Protein AF-A0A976CDC0-F1 (afdb_monomer)

pLDDT: mean 70.59, std 19.78, range [27.62, 94.25]

Sequence (228 aa):
MNAQTANLSTDDGISIRRKVENVLEKYKEGLKLLGEPSKTSRTWIEQDIDDMISNLFINRNTKVFNDLSRVRNADNEYLNVGDYLSNISIWYRDGLDINYGWNIKNPCELRDSEGTFFKVKVEIQKTIKGTYTIDNGMNINQDSLDIYVRVPILQINPKLVLGEAKIIEITKHTNAECKEVALKAEFKLSNFEEEILRKRAENFVRDYAITLDFVGNERINERYNVLD

Mean predicted aligned error: 13.84 Å

Nearest PDB structures (foldseek):
  6baq-assembly6_F  TM=3.629E-01  e=1.499E-02  Mus musculus
  6baq-assembly2_B  TM=3.811E-01  e=2.481E-02  Mus musculus
  5i7l-assembly3_A  TM=4.072E-01  e=6.800E-02  Homo sapiens
  6baq-assembly7_G  TM=3.505E-01  e=1.259E-01  Mus musculus
  6baq-assembly5_E  TM=4.266E-01  e=1.864E-01  Mus musculus

Structure (mmCIF, N/CA/C/O backbone):
data_AF-A0A976CDC0-F1
#
_entry.id   AF-A0A976CDC0-F1
#
loop_
_atom_site.group_PDB
_atom_site.id
_atom_site.type_symbol
_atom_site.label_atom_id
_atom_site.label_alt_id
_atom_site.label_comp_id
_atom_site.label_asym_id
_atom_site.label_entity_id
_atom_site.label_seq_id
_atom_site.pdbx_PDB_ins_code
_atom_site.Cartn_x
_atom_site.Cartn_y
_atom_site.Cartn_z
_atom_site.occupancy
_atom_site.B_iso_or_equiv
_atom_site.auth_seq_id
_atom_site.auth_comp_id
_atom_site.auth_asym_id
_atom_site.auth_atom_id
_atom_site.pdbx_PDB_model_num
ATOM 1 N N . MET A 1 1 ? -26.027 5.845 12.311 1.00 29.53 1 MET A N 1
ATOM 2 C CA . MET A 1 1 ? -24.898 5.745 13.281 1.00 29.53 1 MET A CA 1
ATOM 3 C C . MET A 1 1 ? -23.794 6.772 13.009 1.00 29.53 1 MET A C 1
ATOM 5 O O . MET A 1 1 ? -23.001 6.602 12.091 1.00 29.53 1 MET A O 1
ATOM 9 N N . ASN A 1 2 ? -23.730 7.825 13.827 1.00 29.06 2 ASN A N 1
ATOM 10 C CA . ASN A 1 2 ? -22.658 8.826 13.800 1.00 29.06 2 ASN A CA 1
ATOM 11 C C . ASN A 1 2 ? -21.317 8.173 14.167 1.00 29.06 2 ASN A C 1
ATOM 13 O O . ASN A 1 2 ? -21.263 7.403 15.130 1.00 29.06 2 ASN A O 1
ATOM 17 N N . ALA A 1 3 ? -20.242 8.498 13.442 1.00 35.81 3 ALA A N 1
ATOM 18 C CA . ALA A 1 3 ? -18.885 8.167 13.867 1.00 35.81 3 ALA A CA 1
ATOM 19 C C . ALA A 1 3 ? -18.634 8.849 15.220 1.00 35.81 3 ALA A C 1
ATOM 21 O O . ALA A 1 3 ? -18.401 10.055 15.290 1.00 35.81 3 ALA A O 1
ATOM 22 N N . GLN A 1 4 ? -18.756 8.097 16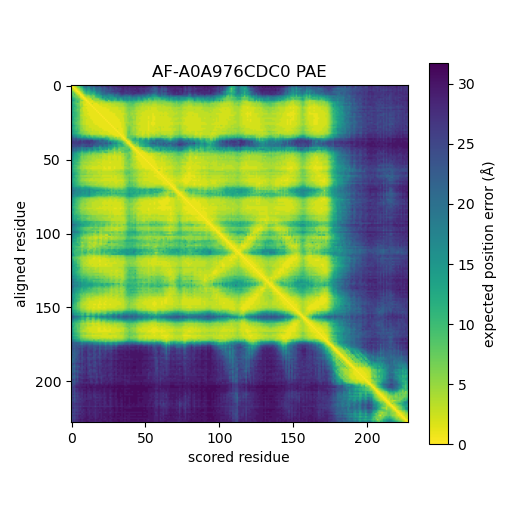.313 1.00 35.81 4 GLN A N 1
ATOM 23 C CA . GLN A 1 4 ? -18.368 8.593 17.622 1.00 35.81 4 GLN A CA 1
ATOM 24 C C . GLN A 1 4 ? -16.847 8.700 17.621 1.00 35.81 4 GLN A C 1
ATOM 26 O O . GLN A 1 4 ? -16.141 7.696 17.646 1.00 35.81 4 GLN A O 1
ATOM 31 N N . THR A 1 5 ? -16.333 9.927 17.590 1.00 39.56 5 THR A N 1
ATOM 32 C CA . THR A 1 5 ? -14.960 10.196 18.005 1.00 39.56 5 THR A CA 1
ATOM 33 C C . THR A 1 5 ? -14.874 9.862 19.487 1.00 39.56 5 THR A C 1
ATOM 35 O O . THR A 1 5 ? -15.200 10.693 20.335 1.00 39.56 5 THR A O 1
ATOM 38 N N . ALA A 1 6 ? -14.499 8.627 19.819 1.00 44.00 6 ALA A N 1
ATOM 39 C CA . ALA A 1 6 ? -14.057 8.330 21.167 1.00 44.00 6 ALA A CA 1
ATOM 40 C C . ALA A 1 6 ? -12.881 9.262 21.476 1.00 44.00 6 ALA A C 1
ATOM 42 O O . ALA A 1 6 ? -11.945 9.383 20.679 1.00 44.00 6 ALA A O 1
ATOM 43 N N . ASN A 1 7 ? -12.952 9.959 22.610 1.00 49.41 7 ASN A N 1
ATOM 44 C CA . ASN A 1 7 ? -11.833 10.746 23.109 1.00 49.41 7 ASN A CA 1
ATOM 45 C C . ASN A 1 7 ? -10.728 9.766 23.510 1.00 49.41 7 ASN A C 1
ATOM 47 O O . ASN A 1 7 ? -10.700 9.275 24.637 1.00 49.41 7 ASN A O 1
ATOM 51 N N . LEU A 1 8 ? -9.862 9.445 22.551 1.00 59.44 8 LEU A N 1
ATOM 52 C CA . LEU A 1 8 ? -8.635 8.697 22.768 1.00 59.44 8 LEU A CA 1
ATOM 53 C C . LEU A 1 8 ? -7.852 9.339 23.908 1.00 59.44 8 LEU A C 1
ATOM 55 O O . LEU A 1 8 ? -7.662 10.559 23.922 1.00 59.44 8 LEU A O 1
ATOM 59 N N . SER A 1 9 ? -7.359 8.522 24.839 1.00 64.00 9 SER A N 1
ATOM 60 C CA . SER A 1 9 ? -6.336 9.018 25.750 1.00 64.00 9 SER A CA 1
ATOM 61 C C . SER A 1 9 ? -5.091 9.404 24.940 1.00 64.00 9 SER A C 1
ATOM 63 O O . SER A 1 9 ? -4.834 8.865 23.857 1.00 64.00 9 SER A O 1
ATOM 65 N N . THR A 1 10 ? -4.296 10.340 25.459 1.00 64.75 10 THR A N 1
ATOM 66 C CA . THR A 1 10 ? -3.028 10.736 24.828 1.00 64.75 10 THR A CA 1
ATOM 67 C C . THR A 1 10 ? -2.120 9.522 24.583 1.00 64.75 10 THR A C 1
ATOM 69 O O . THR A 1 10 ? -1.488 9.425 23.530 1.00 64.75 10 THR A O 1
ATOM 72 N N . ASP A 1 11 ? -2.117 8.558 25.507 1.00 70.44 11 ASP A N 1
ATOM 73 C CA . ASP A 1 11 ? -1.293 7.348 25.436 1.00 70.44 11 ASP A CA 1
ATOM 74 C C . ASP A 1 11 ? -1.776 6.362 24.358 1.00 70.44 11 ASP A C 1
ATOM 76 O O . ASP A 1 11 ? -0.956 5.763 23.647 1.00 70.44 11 ASP A O 1
ATOM 80 N N . ASP A 1 12 ? -3.094 6.236 24.167 1.00 72.75 12 ASP A N 1
ATOM 81 C CA . ASP A 1 12 ? -3.675 5.422 23.093 1.00 72.75 12 ASP A CA 1
ATOM 82 C C . ASP A 1 12 ? -3.357 6.026 21.720 1.00 72.75 12 ASP A C 1
ATOM 84 O O . ASP A 1 12 ? -2.927 5.317 20.807 1.00 72.75 12 ASP A O 1
ATOM 88 N N . GLY A 1 13 ? -3.483 7.352 21.585 1.00 73.38 13 GLY A N 1
ATOM 89 C CA . GLY A 1 13 ? -3.133 8.076 20.361 1.00 73.38 13 GLY A CA 1
ATOM 90 C C . GLY A 1 13 ? -1.663 7.899 19.965 1.00 73.38 13 GLY A C 1
ATOM 91 O O . GLY A 1 13 ? -1.362 7.613 18.802 1.00 73.38 13 GLY A O 1
ATOM 92 N N . ILE A 1 14 ? -0.740 7.991 20.932 1.00 78.25 14 ILE A N 1
ATOM 93 C CA . ILE A 1 14 ? 0.695 7.733 20.718 1.00 78.25 14 ILE A CA 1
ATOM 94 C C . ILE A 1 14 ? 0.929 6.280 20.284 1.00 78.25 14 ILE A C 1
ATOM 96 O O . ILE A 1 14 ? 1.710 6.020 19.366 1.00 78.25 14 ILE A O 1
ATOM 100 N N . SER A 1 15 ? 0.251 5.325 20.919 1.00 83.94 15 SER A N 1
ATOM 101 C CA . SER A 1 15 ? 0.407 3.897 20.624 1.00 83.94 15 SER A CA 1
ATOM 102 C C . SER A 1 15 ? -0.088 3.532 19.222 1.00 83.94 15 SER A C 1
ATOM 104 O O . SER A 1 15 ? 0.587 2.790 18.503 1.00 83.94 15 SER A O 1
ATOM 106 N N . ILE A 1 16 ? -1.225 4.092 18.799 1.00 83.75 16 ILE A N 1
ATOM 107 C CA . ILE A 1 16 ? -1.758 3.944 17.437 1.00 83.75 16 ILE A CA 1
ATOM 108 C C . ILE A 1 16 ? -0.774 4.532 16.426 1.00 83.75 16 ILE A C 1
ATOM 110 O O . ILE A 1 16 ? -0.407 3.855 15.465 1.00 83.75 16 ILE A O 1
ATOM 114 N N . ARG A 1 17 ? -0.295 5.759 16.666 1.00 84.50 17 ARG A N 1
ATOM 115 C CA . ARG A 1 17 ? 0.665 6.429 15.781 1.00 84.50 17 ARG A CA 1
ATOM 116 C C . ARG A 1 17 ? 1.939 5.605 15.593 1.00 84.50 17 ARG A C 1
ATOM 118 O O . ARG A 1 17 ? 2.326 5.376 14.454 1.00 84.50 17 ARG A O 1
ATOM 125 N N . ARG A 1 18 ? 2.523 5.067 16.668 1.00 88.88 18 ARG A N 1
ATOM 126 C CA . ARG A 1 18 ? 3.710 4.193 16.585 1.00 88.88 18 ARG A CA 1
ATOM 127 C C . ARG A 1 18 ? 3.462 2.932 15.760 1.00 88.88 18 ARG A C 1
ATOM 129 O O . ARG A 1 18 ? 4.321 2.520 14.989 1.00 88.88 18 ARG A O 1
ATOM 136 N N . LYS A 1 19 ? 2.291 2.300 15.901 1.00 90.25 19 LYS A N 1
ATOM 137 C CA . LYS A 1 19 ? 1.929 1.127 15.086 1.00 90.25 19 LYS A CA 1
ATOM 138 C C . LYS A 1 19 ? 1.816 1.477 13.604 1.00 90.25 19 LYS A C 1
ATOM 140 O O . LYS A 1 19 ? 2.294 0.709 12.775 1.00 90.25 19 LYS A O 1
ATOM 145 N N . VAL A 1 20 ? 1.224 2.628 13.285 1.00 90.31 20 VAL A N 1
ATOM 146 C CA . VAL A 1 20 ? 1.135 3.141 11.911 1.00 90.31 20 VAL A CA 1
ATOM 147 C C . VAL A 1 20 ? 2.530 3.436 11.357 1.00 90.31 20 VAL A C 1
ATOM 149 O O . VAL A 1 20 ? 2.863 2.940 10.287 1.00 90.31 20 VAL A O 1
ATOM 152 N N . GLU A 1 21 ? 3.372 4.159 12.099 1.00 91.50 21 GLU A N 1
ATOM 153 C CA . GLU A 1 21 ? 4.757 4.470 11.708 1.00 91.50 21 GLU A CA 1
ATOM 154 C C . GLU A 1 21 ? 5.563 3.197 11.427 1.00 91.50 21 GLU A C 1
ATOM 156 O O . GLU A 1 21 ? 6.209 3.100 10.388 1.00 91.50 21 GLU A O 1
ATOM 161 N N . ASN A 1 22 ? 5.446 2.174 12.278 1.00 93.62 22 ASN A N 1
ATOM 162 C CA . ASN A 1 22 ? 6.124 0.893 12.074 1.00 93.62 22 ASN A CA 1
ATOM 163 C C . ASN A 1 22 ? 5.701 0.186 10.776 1.00 93.62 22 ASN A C 1
ATOM 165 O O . ASN A 1 22 ? 6.537 -0.424 10.113 1.00 93.62 22 ASN A O 1
ATOM 169 N N . VAL A 1 23 ? 4.416 0.232 10.412 1.00 94.25 23 VAL A N 1
ATOM 170 C CA . VAL A 1 23 ? 3.933 -0.349 9.148 1.00 94.25 23 VAL A CA 1
ATOM 171 C C . VAL A 1 23 ? 4.470 0.434 7.951 1.00 94.25 23 VAL A C 1
ATOM 173 O O . VAL A 1 23 ? 4.907 -0.174 6.976 1.00 94.25 23 VAL A O 1
ATOM 176 N N . LEU A 1 24 ? 4.484 1.766 8.032 1.00 92.50 24 LEU A N 1
ATOM 177 C CA . LEU A 1 24 ? 4.991 2.629 6.962 1.00 92.50 24 LEU A CA 1
ATOM 178 C C . LEU A 1 24 ? 6.500 2.471 6.747 1.00 92.50 24 LEU A C 1
ATOM 180 O O . LEU A 1 24 ? 6.938 2.417 5.599 1.00 92.50 24 LEU A O 1
ATOM 184 N N . GLU A 1 25 ? 7.288 2.356 7.819 1.00 92.19 25 GLU A N 1
ATOM 185 C CA . GLU A 1 25 ? 8.732 2.119 7.709 1.00 92.19 25 GLU A CA 1
ATOM 186 C C . GLU A 1 25 ? 9.020 0.751 7.087 1.00 92.19 25 GLU A C 1
ATOM 188 O O . GLU A 1 25 ? 9.765 0.684 6.114 1.00 92.19 25 GLU A O 1
ATOM 193 N N . LYS A 1 26 ? 8.350 -0.321 7.536 1.00 93.00 26 LYS A N 1
ATOM 194 C CA . LYS A 1 26 ? 8.490 -1.650 6.912 1.00 93.00 26 LYS A CA 1
ATOM 195 C C . LYS A 1 26 ? 8.101 -1.644 5.436 1.00 93.00 26 LYS A C 1
ATOM 197 O O . LYS A 1 26 ? 8.762 -2.285 4.623 1.00 93.00 26 LYS A O 1
ATOM 202 N N . TYR A 1 27 ? 7.039 -0.922 5.082 1.00 91.94 27 TYR A N 1
ATOM 203 C CA . TYR A 1 27 ? 6.606 -0.783 3.694 1.00 91.94 27 TYR A CA 1
ATOM 204 C C . TYR A 1 27 ? 7.673 -0.079 2.850 1.00 91.94 27 TYR A C 1
ATOM 206 O O . TYR A 1 27 ? 8.076 -0.580 1.803 1.00 91.94 27 TYR A O 1
ATOM 214 N N . LYS A 1 28 ? 8.192 1.053 3.334 1.00 88.62 28 LYS A N 1
ATOM 215 C CA . LYS A 1 28 ? 9.279 1.802 2.693 1.00 88.62 28 LYS A CA 1
ATOM 216 C C . LYS A 1 28 ? 10.545 0.960 2.539 1.00 88.62 28 LYS A C 1
ATOM 218 O O . LYS A 1 28 ? 11.134 0.965 1.461 1.00 88.62 28 LYS A O 1
ATOM 223 N N . GLU A 1 29 ? 10.968 0.262 3.587 1.00 87.75 29 GLU A N 1
ATOM 224 C CA . GLU A 1 29 ? 12.146 -0.608 3.569 1.00 87.75 29 GLU A CA 1
ATOM 225 C C . GLU A 1 29 ? 11.972 -1.762 2.583 1.00 87.75 29 GLU A C 1
ATOM 227 O O . GLU A 1 29 ? 12.846 -1.985 1.748 1.00 87.75 29 GLU A O 1
ATOM 232 N N . GLY A 1 30 ? 10.823 -2.440 2.608 1.00 88.44 30 GLY A N 1
ATOM 233 C CA . GLY A 1 30 ? 10.527 -3.526 1.680 1.00 88.44 30 GLY A CA 1
ATOM 234 C C . GLY A 1 30 ? 10.557 -3.072 0.222 1.00 88.44 30 GLY A C 1
ATOM 235 O O . GLY A 1 30 ? 11.206 -3.708 -0.606 1.00 88.44 30 GLY A O 1
ATOM 236 N N . LEU A 1 31 ? 9.920 -1.942 -0.098 1.00 86.75 31 LEU A N 1
ATOM 237 C CA . LEU A 1 31 ? 9.931 -1.414 -1.463 1.00 86.75 31 LEU A CA 1
ATOM 238 C C . LEU A 1 31 ? 11.334 -1.012 -1.928 1.00 86.75 31 LEU A C 1
ATOM 240 O O . LEU A 1 31 ? 11.666 -1.218 -3.093 1.00 86.75 31 LEU A O 1
ATOM 244 N N . LYS A 1 32 ? 12.167 -0.469 -1.031 1.00 82.12 32 LYS A N 1
ATOM 245 C CA . LYS A 1 32 ? 13.578 -0.200 -1.338 1.00 82.12 32 LYS A CA 1
ATOM 246 C C . LYS A 1 32 ? 14.333 -1.485 -1.649 1.00 82.12 32 LYS A C 1
ATOM 248 O O . LYS A 1 32 ? 15.052 -1.520 -2.636 1.00 82.12 32 LYS A O 1
ATOM 253 N N . LEU A 1 33 ? 14.142 -2.535 -0.851 1.00 83.62 33 LEU A N 1
ATOM 254 C CA . LEU A 1 33 ? 14.809 -3.818 -1.069 1.00 83.62 33 LEU A CA 1
ATOM 255 C C . LEU A 1 33 ? 14.389 -4.467 -2.395 1.00 83.62 33 LEU A C 1
ATOM 257 O O . LEU A 1 33 ? 15.262 -4.919 -3.128 1.00 83.62 33 LEU A O 1
ATOM 261 N N . LEU A 1 34 ? 13.095 -4.457 -2.744 1.00 80.25 34 LEU A N 1
ATOM 262 C CA . LEU A 1 34 ? 12.627 -4.927 -4.060 1.00 80.25 34 LEU A CA 1
ATOM 263 C C . LEU A 1 34 ? 13.232 -4.122 -5.215 1.00 80.25 34 LEU A C 1
ATOM 265 O O . LEU A 1 34 ? 13.484 -4.663 -6.287 1.00 80.25 34 LEU A O 1
ATOM 269 N N . GLY A 1 35 ? 13.474 -2.835 -4.981 1.00 74.56 35 GLY A N 1
ATOM 270 C CA . GLY A 1 35 ? 14.129 -1.929 -5.908 1.00 74.56 35 GLY A CA 1
ATOM 271 C C . GLY A 1 35 ? 15.659 -1.969 -5.892 1.00 74.56 35 GLY A C 1
ATOM 272 O O . GLY A 1 35 ? 16.261 -1.115 -6.527 1.00 74.56 35 GLY A O 1
ATOM 273 N N . GLU A 1 36 ? 16.343 -2.867 -5.179 1.00 74.44 36 GLU A N 1
ATOM 274 C CA . GLU A 1 36 ? 17.815 -2.901 -5.186 1.00 74.44 36 GLU A CA 1
ATOM 275 C C . GLU A 1 36 ? 18.353 -3.959 -6.173 1.00 74.44 36 GLU A C 1
ATOM 277 O O . GLU A 1 36 ? 18.190 -5.151 -5.933 1.00 74.44 36 GLU A O 1
ATOM 282 N N . PRO A 1 37 ? 19.103 -3.582 -7.228 1.00 57.66 37 PRO A N 1
ATOM 283 C CA . PRO A 1 37 ? 19.484 -4.484 -8.327 1.00 57.66 37 PRO A CA 1
ATOM 284 C C . PRO A 1 37 ? 20.533 -5.547 -7.956 1.00 57.66 37 PRO A C 1
ATOM 286 O O . PRO A 1 37 ? 20.802 -6.462 -8.733 1.00 57.66 37 PRO A O 1
ATOM 289 N N . SER A 1 38 ? 21.183 -5.427 -6.792 1.00 56.81 38 SER A N 1
ATOM 290 C CA . SER A 1 38 ? 22.369 -6.223 -6.435 1.00 56.81 38 SER A CA 1
ATOM 291 C C . SER A 1 38 ? 22.201 -7.138 -5.220 1.00 56.81 38 SER A C 1
ATOM 293 O O . SER A 1 38 ? 23.022 -8.039 -5.041 1.00 56.81 38 SER A O 1
ATOM 295 N N . LYS A 1 39 ? 21.153 -6.964 -4.400 1.00 52.81 39 LYS A N 1
ATOM 296 C CA . LYS A 1 39 ? 20.945 -7.759 -3.170 1.00 52.81 39 LYS A CA 1
ATOM 297 C C . LYS A 1 39 ? 19.811 -8.782 -3.256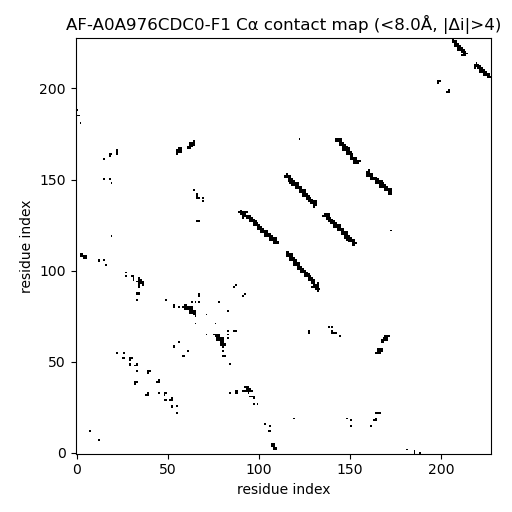 1.00 52.81 39 LYS A C 1
ATOM 299 O O . LYS A 1 39 ? 19.783 -9.707 -2.450 1.00 52.81 39 LYS A O 1
ATOM 304 N N . THR A 1 40 ? 18.930 -8.662 -4.244 1.00 54.41 40 THR A N 1
ATOM 305 C CA . THR A 1 40 ? 17.746 -9.518 -4.438 1.00 54.41 40 THR A CA 1
ATOM 306 C C . THR A 1 40 ? 17.895 -10.537 -5.563 1.00 54.41 40 THR A C 1
ATOM 308 O O . THR A 1 40 ? 16.961 -11.275 -5.831 1.00 54.41 40 THR A O 1
ATOM 311 N N . SER A 1 41 ? 19.081 -10.691 -6.165 1.00 54.97 41 SER A N 1
ATOM 312 C CA . SER A 1 41 ? 19.325 -11.586 -7.319 1.00 54.97 41 SER A CA 1
ATOM 313 C C . SER A 1 41 ? 19.068 -13.087 -7.081 1.00 54.97 41 SER A C 1
ATOM 315 O O . SER A 1 41 ? 19.329 -13.918 -7.954 1.00 54.97 41 SER A O 1
ATOM 317 N N . ARG A 1 42 ? 18.556 -13.459 -5.905 1.00 58.41 42 ARG A N 1
ATOM 318 C CA . ARG A 1 42 ? 18.044 -14.786 -5.593 1.00 58.41 42 ARG A CA 1
ATOM 319 C C . ARG A 1 42 ? 16.527 -14.706 -5.460 1.00 58.41 42 ARG A C 1
ATOM 321 O O . ARG A 1 42 ? 16.028 -14.086 -4.531 1.00 58.41 42 ARG A O 1
ATOM 328 N N . THR A 1 43 ? 15.822 -15.432 -6.321 1.00 64.25 43 THR A N 1
ATOM 329 C CA . THR A 1 43 ? 14.351 -15.496 -6.388 1.00 64.25 43 THR A CA 1
ATOM 330 C C . THR A 1 43 ? 13.671 -15.772 -5.038 1.00 64.25 43 THR A C 1
ATOM 332 O O . THR A 1 43 ? 12.556 -15.325 -4.812 1.00 64.25 43 THR A O 1
ATOM 335 N N . TRP A 1 44 ? 14.335 -16.468 -4.109 1.00 57.97 44 TRP A N 1
ATOM 336 C CA . TRP A 1 44 ? 13.798 -16.708 -2.764 1.00 57.97 44 TRP A CA 1
ATOM 337 C C . TRP A 1 44 ? 13.859 -15.478 -1.841 1.00 57.97 44 TRP A C 1
ATOM 339 O O . TRP A 1 44 ? 12.973 -15.305 -1.018 1.00 57.97 44 TRP A O 1
ATOM 349 N N . ILE A 1 45 ? 14.847 -14.586 -2.004 1.00 68.94 45 ILE A N 1
ATOM 350 C CA . ILE A 1 45 ? 14.915 -13.315 -1.258 1.00 68.94 45 ILE A CA 1
ATOM 351 C C . ILE A 1 45 ? 13.777 -12.396 -1.712 1.00 68.94 45 ILE A C 1
ATOM 353 O O . ILE A 1 45 ? 13.146 -11.738 -0.892 1.00 68.94 45 ILE A O 1
ATOM 357 N N . GLU A 1 46 ? 13.497 -12.368 -3.017 1.00 73.69 46 GLU A N 1
ATOM 358 C CA . GLU A 1 46 ? 12.377 -11.604 -3.579 1.00 73.69 46 GLU A CA 1
ATOM 359 C C . GLU A 1 46 ? 11.032 -12.109 -3.055 1.00 73.69 46 GLU A C 1
ATOM 361 O O . GLU A 1 46 ? 10.195 -11.295 -2.680 1.00 73.69 46 GLU A O 1
ATOM 366 N N . GLN A 1 47 ? 10.849 -13.430 -2.961 1.00 79.38 47 GLN A N 1
ATOM 367 C CA . GLN A 1 47 ? 9.643 -14.033 -2.384 1.00 79.38 47 GLN A CA 1
ATOM 368 C C . GLN A 1 47 ? 9.469 -13.674 -0.905 1.00 79.38 47 GLN A C 1
ATOM 370 O O . GLN A 1 47 ? 8.385 -13.251 -0.515 1.00 79.38 47 GLN A O 1
ATOM 375 N N . ASP A 1 48 ? 10.532 -13.756 -0.101 1.00 83.62 48 ASP A N 1
ATOM 376 C CA . ASP A 1 48 ? 10.471 -13.396 1.320 1.00 83.62 48 ASP A CA 1
ATOM 377 C C . ASP A 1 48 ? 10.123 -11.908 1.522 1.00 83.62 48 ASP A C 1
ATOM 379 O O . ASP A 1 48 ? 9.355 -11.554 2.421 1.00 83.62 48 ASP A O 1
ATOM 383 N N . ILE A 1 49 ? 10.663 -11.019 0.679 1.00 84.19 49 ILE A N 1
ATOM 384 C CA . ILE A 1 49 ? 10.350 -9.583 0.723 1.00 84.19 49 ILE A CA 1
ATOM 385 C C . ILE A 1 49 ? 8.917 -9.324 0.234 1.00 84.19 49 ILE A C 1
ATOM 387 O O . ILE A 1 49 ? 8.200 -8.537 0.856 1.00 84.19 49 ILE A O 1
ATOM 391 N N . ASP A 1 50 ? 8.482 -9.980 -0.842 1.00 85.44 50 ASP A N 1
ATOM 392 C CA . ASP A 1 50 ? 7.113 -9.887 -1.361 1.00 85.44 50 ASP A CA 1
ATOM 393 C C . ASP A 1 50 ? 6.091 -10.341 -0.312 1.00 85.44 50 ASP A C 1
ATOM 395 O O . ASP A 1 50 ? 5.103 -9.643 -0.076 1.00 85.44 50 ASP A O 1
ATOM 399 N N . ASP A 1 51 ? 6.358 -11.445 0.388 1.00 86.94 51 ASP A N 1
ATOM 400 C CA . ASP A 1 51 ? 5.523 -11.935 1.482 1.00 86.94 51 ASP A CA 1
ATOM 401 C C . ASP A 1 51 ? 5.550 -10.985 2.679 1.00 86.94 51 ASP A C 1
ATOM 403 O O . ASP A 1 51 ? 4.498 -10.666 3.241 1.00 86.94 51 ASP A O 1
ATOM 407 N N . MET A 1 52 ? 6.723 -10.468 3.055 1.00 89.44 52 MET A N 1
ATOM 408 C CA . MET A 1 52 ? 6.840 -9.465 4.114 1.00 89.44 52 MET A CA 1
ATOM 409 C C . MET A 1 52 ? 5.967 -8.241 3.815 1.00 89.44 52 MET A C 1
ATOM 411 O O . MET A 1 52 ? 5.220 -7.805 4.694 1.00 89.44 52 MET A O 1
ATOM 415 N N . ILE A 1 53 ? 6.041 -7.691 2.599 1.00 90.69 53 ILE A N 1
ATOM 416 C CA . ILE A 1 53 ? 5.275 -6.501 2.212 1.00 90.69 53 ILE A CA 1
ATOM 417 C C . ILE A 1 53 ? 3.793 -6.835 2.066 1.00 90.69 53 ILE A C 1
ATOM 419 O O . ILE A 1 53 ? 2.960 -6.100 2.591 1.00 90.69 53 ILE A O 1
ATOM 423 N N . SER A 1 54 ? 3.450 -7.945 1.412 1.00 88.56 54 SER A N 1
ATOM 424 C CA . SER A 1 54 ? 2.064 -8.395 1.240 1.00 88.56 54 SER A CA 1
ATOM 425 C C . SER A 1 54 ? 1.352 -8.553 2.583 1.00 88.56 54 SER A C 1
ATOM 427 O O . SER A 1 54 ? 0.187 -8.179 2.709 1.00 88.56 54 SER A O 1
ATOM 429 N N . ASN A 1 55 ? 2.068 -9.017 3.610 1.00 90.44 55 ASN A N 1
ATOM 430 C CA . ASN A 1 55 ? 1.549 -9.146 4.969 1.00 90.44 55 ASN A CA 1
ATOM 431 C C . ASN A 1 55 ? 1.290 -7.803 5.667 1.00 90.44 55 ASN A C 1
ATOM 433 O O . ASN A 1 55 ? 0.587 -7.787 6.675 1.00 90.44 55 ASN A O 1
ATOM 437 N N . LEU A 1 56 ? 1.809 -6.673 5.177 1.00 93.19 56 LEU A N 1
ATOM 438 C CA . LEU A 1 56 ? 1.472 -5.344 5.709 1.00 93.19 56 LEU A CA 1
ATOM 439 C C . LEU A 1 56 ? 0.077 -4.883 5.277 1.00 93.19 56 LEU A C 1
ATOM 441 O O . LEU A 1 56 ? -0.491 -3.987 5.904 1.00 93.19 56 LEU A O 1
ATOM 445 N N . PHE A 1 57 ? -0.480 -5.480 4.226 1.00 92.06 57 PHE A N 1
ATOM 446 C CA . PHE A 1 57 ? -1.813 -5.178 3.726 1.00 92.06 57 PHE A CA 1
ATOM 447 C C . PHE A 1 57 ? -2.851 -6.120 4.330 1.00 92.06 57 PHE A C 1
ATOM 449 O O . PHE A 1 57 ? -2.534 -7.214 4.792 1.00 92.06 57 PHE A O 1
ATOM 456 N N . ILE A 1 58 ? -4.120 -5.707 4.317 1.00 85.69 58 ILE A N 1
ATOM 457 C CA . ILE A 1 58 ? -5.213 -6.576 4.773 1.00 85.69 58 ILE A CA 1
ATOM 458 C C . ILE A 1 58 ? -5.333 -7.836 3.902 1.00 85.69 58 ILE A C 1
ATOM 460 O O . ILE A 1 58 ? -5.689 -8.900 4.398 1.00 85.69 58 ILE A O 1
ATOM 464 N N . ASN A 1 59 ? -5.013 -7.719 2.609 1.00 84.50 59 ASN A N 1
ATOM 465 C CA . ASN A 1 59 ? -4.838 -8.830 1.674 1.00 84.50 59 ASN A CA 1
ATOM 466 C C . ASN A 1 59 ? -4.134 -8.359 0.383 1.00 84.50 59 ASN A C 1
ATOM 468 O O . ASN A 1 59 ? -4.031 -7.157 0.122 1.00 84.50 59 ASN A O 1
ATOM 472 N N . ARG A 1 60 ? -3.723 -9.310 -0.470 1.00 83.31 60 ARG A N 1
ATOM 473 C CA . ARG A 1 60 ? -3.057 -9.041 -1.763 1.00 83.31 60 ARG A CA 1
ATOM 474 C C . ARG A 1 60 ? -3.951 -8.354 -2.816 1.00 83.31 60 ARG A C 1
ATOM 476 O O . ARG A 1 60 ? -3.422 -7.812 -3.782 1.00 83.31 60 ARG A O 1
ATOM 483 N N . ASN A 1 61 ? -5.274 -8.342 -2.630 1.00 85.12 61 ASN A N 1
ATOM 484 C CA . ASN A 1 61 ? -6.237 -7.677 -3.522 1.00 85.12 61 ASN A CA 1
ATOM 485 C C . ASN A 1 61 ? -6.491 -6.208 -3.149 1.00 85.12 61 ASN A C 1
ATOM 487 O O . ASN A 1 61 ? -7.218 -5.515 -3.864 1.00 85.12 61 ASN A O 1
ATOM 491 N N . THR A 1 62 ? -5.897 -5.728 -2.052 1.00 86.88 62 THR A N 1
ATOM 492 C CA . THR A 1 62 ? -5.922 -4.314 -1.667 1.00 86.88 62 THR A CA 1
ATOM 493 C C . THR A 1 62 ? -5.491 -3.440 -2.842 1.00 86.88 62 THR A C 1
ATOM 495 O O . THR A 1 62 ? -4.518 -3.754 -3.531 1.00 86.88 62 THR A O 1
ATOM 498 N N . LYS A 1 63 ? -6.217 -2.344 -3.077 1.00 87.81 63 LYS A N 1
ATOM 499 C CA . LYS A 1 63 ? -5.922 -1.414 -4.166 1.00 87.81 63 LYS A CA 1
ATOM 500 C C . LYS A 1 63 ? -4.833 -0.421 -3.769 1.00 87.81 63 LYS A C 1
ATOM 502 O O . LYS A 1 63 ? -4.872 0.178 -2.693 1.00 87.81 63 LYS A O 1
ATOM 507 N N . VAL A 1 64 ? -3.874 -0.256 -4.673 1.00 92.44 64 VAL A N 1
ATOM 508 C CA . VAL A 1 64 ? -2.727 0.641 -4.557 1.00 92.44 64 VAL A CA 1
ATOM 509 C C . VAL A 1 64 ? -2.657 1.503 -5.808 1.00 92.44 64 VAL A C 1
ATOM 511 O O . VAL A 1 64 ? -2.721 0.995 -6.927 1.00 92.44 64 VAL A O 1
ATOM 514 N N . PHE A 1 65 ? -2.529 2.813 -5.622 1.00 92.56 65 PHE A N 1
ATOM 515 C CA . PHE A 1 65 ? -2.310 3.744 -6.720 1.00 92.56 65 PHE A CA 1
ATOM 516 C C . PHE A 1 65 ? -1.031 3.393 -7.494 1.00 92.56 65 PHE A C 1
ATOM 518 O O . PHE A 1 65 ? 0.037 3.206 -6.910 1.00 92.56 65 PHE A O 1
ATOM 525 N N . ASN A 1 66 ? -1.139 3.321 -8.818 1.00 91.19 66 ASN A N 1
ATOM 526 C CA . ASN A 1 66 ? -0.042 2.965 -9.705 1.00 91.19 66 ASN A CA 1
ATOM 527 C C . ASN A 1 66 ? 0.885 4.163 -9.958 1.00 91.19 66 ASN A C 1
ATOM 529 O O . ASN A 1 66 ? 0.838 4.840 -10.990 1.00 91.19 66 ASN A O 1
ATOM 533 N N . ASP A 1 67 ? 1.767 4.410 -9.0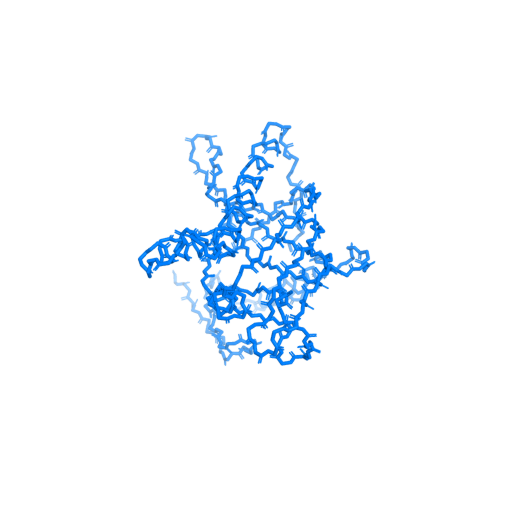01 1.00 89.44 67 ASP A N 1
ATOM 534 C CA . ASP A 1 67 ? 2.875 5.358 -9.118 1.00 89.44 67 ASP A CA 1
ATOM 535 C C . ASP A 1 67 ? 4.107 4.779 -9.844 1.00 89.44 67 ASP A C 1
ATOM 537 O O . ASP A 1 67 ? 5.092 5.488 -10.057 1.00 89.44 67 ASP A O 1
ATOM 541 N N . LEU A 1 68 ? 4.049 3.513 -10.273 1.00 87.81 68 LEU A N 1
ATOM 542 C CA . LEU A 1 68 ? 5.123 2.824 -10.993 1.00 87.81 68 LEU A CA 1
ATOM 543 C C . LEU A 1 68 ? 5.088 3.090 -12.497 1.00 87.81 68 LEU A C 1
ATOM 545 O O . LEU A 1 68 ? 6.137 3.086 -13.140 1.00 87.81 68 LEU A O 1
ATOM 549 N N . SER A 1 69 ? 3.903 3.291 -13.074 1.00 84.75 69 SER A N 1
ATOM 550 C CA . SER A 1 69 ? 3.759 3.441 -14.522 1.00 84.75 69 SER A CA 1
ATOM 551 C C . SER A 1 69 ? 4.218 4.816 -15.020 1.00 84.75 69 SER A C 1
ATOM 553 O O . SER A 1 69 ? 3.935 5.849 -14.408 1.00 84.75 69 SER A O 1
ATOM 555 N N . ARG A 1 70 ? 4.873 4.837 -16.189 1.00 76.06 70 ARG A N 1
ATOM 556 C CA . ARG A 1 70 ? 5.191 6.070 -16.938 1.00 76.06 70 ARG A CA 1
ATOM 557 C C . ARG A 1 70 ? 3.979 6.642 -17.669 1.00 76.06 70 ARG A C 1
ATOM 559 O O . ARG A 1 70 ? 3.887 7.851 -17.859 1.00 76.06 70 ARG A O 1
ATOM 566 N N . VAL A 1 71 ? 3.057 5.775 -18.089 1.00 75.94 71 VAL A N 1
ATOM 567 C CA . VAL A 1 71 ? 1.842 6.149 -18.822 1.00 75.94 71 VAL A CA 1
ATOM 568 C C . VAL A 1 71 ? 0.638 5.743 -17.989 1.00 75.94 71 VAL A C 1
ATOM 570 O O . VAL A 1 71 ? 0.406 4.556 -17.756 1.00 75.94 71 VAL A O 1
ATOM 573 N N . ARG A 1 72 ? -0.122 6.735 -17.524 1.00 72.81 72 ARG A N 1
ATOM 574 C CA . ARG A 1 72 ? -1.294 6.529 -16.670 1.00 72.81 72 ARG A CA 1
ATOM 575 C C . ARG A 1 72 ? -2.579 6.743 -17.456 1.00 72.81 72 ARG A C 1
ATOM 577 O O . ARG A 1 72 ? -2.727 7.756 -18.136 1.00 72.81 72 ARG A O 1
ATOM 584 N N . ASN A 1 73 ? -3.495 5.793 -17.348 1.00 74.94 73 ASN A N 1
ATOM 585 C CA . ASN A 1 73 ? -4.857 5.860 -17.858 1.00 74.94 73 ASN A CA 1
ATOM 586 C C . ASN A 1 73 ? -5.814 5.222 -16.837 1.00 74.94 73 ASN A C 1
ATOM 588 O O . ASN A 1 73 ? -5.378 4.653 -15.839 1.00 74.94 73 ASN A O 1
ATOM 592 N N . ALA A 1 74 ? -7.121 5.333 -17.078 1.00 70.69 74 ALA A N 1
ATOM 593 C CA . ALA A 1 74 ? -8.130 4.802 -16.160 1.00 70.69 74 ALA A CA 1
ATOM 594 C C . ALA A 1 74 ? -7.995 3.282 -15.936 1.00 70.69 74 ALA A C 1
ATOM 596 O O . ALA A 1 74 ? -8.273 2.794 -14.844 1.00 70.69 74 ALA A O 1
ATOM 597 N N . ASP A 1 75 ? -7.509 2.549 -16.942 1.00 74.81 75 ASP A N 1
ATOM 598 C CA . ASP A 1 75 ? -7.386 1.089 -16.896 1.00 74.81 75 ASP A CA 1
ATOM 599 C C . ASP A 1 75 ? -6.202 0.610 -16.044 1.00 74.81 75 ASP A C 1
ATOM 601 O O . ASP A 1 75 ? -6.165 -0.548 -15.633 1.00 74.81 75 ASP A O 1
ATOM 605 N N . ASN A 1 76 ? -5.225 1.482 -15.771 1.00 81.25 76 ASN A N 1
ATOM 606 C CA . ASN A 1 76 ? -4.022 1.139 -15.014 1.00 81.25 76 ASN A CA 1
ATOM 607 C C . ASN A 1 76 ? -3.753 2.059 -13.817 1.00 81.25 76 ASN A C 1
ATOM 609 O O . ASN A 1 76 ? -2.666 1.988 -13.244 1.00 81.25 76 ASN A O 1
ATOM 613 N N . GLU A 1 77 ? -4.710 2.905 -13.430 1.00 87.69 77 GLU A N 1
ATOM 614 C CA . GLU A 1 77 ? -4.538 3.870 -12.339 1.00 87.69 77 GLU A CA 1
ATOM 615 C C . GLU A 1 77 ? -4.349 3.188 -10.978 1.00 87.69 77 GLU A C 1
ATOM 617 O O . GLU A 1 77 ? -3.608 3.685 -10.129 1.00 87.69 77 GLU A O 1
ATOM 622 N N . TYR A 1 78 ? -4.966 2.022 -10.786 1.00 91.19 78 TYR A N 1
ATOM 623 C CA . TYR A 1 78 ? -4.878 1.243 -9.558 1.00 91.19 78 TYR A CA 1
ATOM 624 C C . TYR A 1 78 ? -4.491 -0.198 -9.852 1.00 91.19 78 TYR A C 1
ATOM 626 O O . TYR A 1 78 ? -5.080 -0.858 -10.707 1.00 91.19 78 TYR A O 1
ATOM 634 N N . LEU A 1 79 ? -3.544 -0.704 -9.072 1.00 91.62 79 LEU A N 1
ATOM 635 C CA . LEU A 1 79 ? -3.109 -2.092 -9.085 1.00 91.62 79 LEU A CA 1
ATOM 636 C C . LEU A 1 79 ? -3.518 -2.778 -7.787 1.00 91.62 79 LEU A C 1
ATOM 638 O O . LEU A 1 79 ? -3.740 -2.141 -6.757 1.00 91.62 79 LEU A O 1
ATOM 642 N N . ASN A 1 80 ? -3.617 -4.096 -7.837 1.00 92.12 80 ASN A N 1
ATOM 643 C CA . ASN A 1 80 ? -3.687 -4.918 -6.639 1.00 92.12 80 ASN A CA 1
ATOM 644 C C . ASN A 1 80 ? -2.276 -4.956 -6.028 1.00 92.12 80 ASN A C 1
ATOM 646 O O . ASN A 1 80 ? -1.300 -4.838 -6.768 1.00 92.12 80 ASN A O 1
ATOM 650 N N . VAL A 1 81 ? -2.129 -5.169 -4.717 1.00 89.75 81 VAL A N 1
ATOM 651 C CA . VAL A 1 81 ? -0.798 -5.267 -4.076 1.00 89.75 81 VAL A CA 1
ATOM 652 C C . VAL A 1 81 ? 0.090 -6.296 -4.775 1.00 89.75 81 VAL A C 1
ATOM 654 O O . VAL A 1 81 ? 1.239 -5.990 -5.069 1.00 89.75 81 VAL A O 1
ATOM 657 N N . GLY A 1 82 ? -0.439 -7.480 -5.096 1.00 88.44 82 GLY A N 1
ATOM 658 C CA . GLY A 1 82 ? 0.345 -8.512 -5.788 1.00 88.44 82 GLY A CA 1
ATOM 659 C C . GLY A 1 82 ? 0.896 -8.045 -7.142 1.00 88.44 82 GLY A C 1
ATOM 660 O O . GLY A 1 82 ? 2.081 -8.226 -7.424 1.00 88.44 82 GLY A O 1
ATOM 661 N N . ASP A 1 83 ? 0.063 -7.382 -7.947 1.00 90.38 83 ASP A N 1
ATOM 662 C CA . ASP A 1 83 ? 0.471 -6.845 -9.252 1.00 90.38 83 ASP A CA 1
ATOM 663 C C . ASP A 1 83 ? 1.447 -5.677 -9.089 1.00 90.38 83 ASP A C 1
ATOM 665 O O . ASP A 1 83 ? 2.413 -5.553 -9.839 1.00 90.38 83 ASP A O 1
ATOM 669 N N . TYR A 1 84 ? 1.217 -4.827 -8.086 1.00 91.50 84 TYR A N 1
ATOM 670 C CA . TYR A 1 84 ? 2.076 -3.697 -7.761 1.00 91.50 84 TYR A CA 1
ATOM 671 C C . TYR A 1 84 ? 3.497 -4.158 -7.422 1.00 91.50 84 TYR A C 1
ATOM 673 O O . TYR A 1 84 ? 4.454 -3.667 -8.018 1.00 91.50 84 TYR A O 1
ATOM 681 N N . LEU A 1 85 ? 3.639 -5.133 -6.519 1.00 89.19 85 LEU A N 1
ATOM 682 C CA . LEU A 1 85 ? 4.942 -5.674 -6.123 1.00 89.19 85 LEU A CA 1
ATOM 683 C C . LEU A 1 85 ? 5.624 -6.408 -7.282 1.00 89.19 85 LEU A C 1
ATOM 685 O O . LEU A 1 85 ? 6.800 -6.167 -7.543 1.00 89.19 85 LEU A O 1
ATOM 689 N N . SER A 1 86 ? 4.870 -7.204 -8.046 1.00 86.50 86 SER A N 1
ATOM 690 C CA . SER A 1 86 ? 5.393 -7.886 -9.238 1.00 86.50 86 SER A CA 1
ATOM 691 C C . SER A 1 86 ? 5.932 -6.894 -10.275 1.00 86.50 86 SER A C 1
ATOM 693 O O . SER A 1 86 ? 7.002 -7.097 -10.851 1.00 86.50 86 SER A O 1
ATOM 695 N N . ASN A 1 87 ? 5.227 -5.781 -10.493 1.00 87.69 87 ASN A N 1
ATOM 696 C CA . ASN A 1 87 ? 5.628 -4.765 -11.462 1.00 87.69 87 ASN A CA 1
ATOM 697 C C . ASN A 1 87 ? 6.904 -4.022 -11.058 1.00 87.69 87 ASN A C 1
ATOM 699 O O . ASN A 1 87 ? 7.630 -3.583 -11.944 1.00 87.69 87 ASN A O 1
ATOM 703 N N . ILE A 1 88 ? 7.229 -3.906 -9.766 1.00 86.44 88 ILE A N 1
ATOM 704 C CA . ILE A 1 88 ? 8.500 -3.306 -9.326 1.00 86.44 88 ILE A CA 1
ATOM 705 C C . ILE A 1 88 ? 9.676 -4.096 -9.899 1.00 86.44 88 ILE A C 1
ATOM 707 O O . ILE A 1 88 ? 10.518 -3.524 -10.590 1.00 86.44 88 ILE A O 1
ATOM 711 N N . SER A 1 89 ? 9.690 -5.412 -9.689 1.00 79.50 89 SER A N 1
ATOM 712 C CA . SER A 1 89 ? 10.776 -6.284 -10.148 1.00 79.50 89 SER A CA 1
ATOM 713 C C . SER A 1 89 ? 10.859 -6.384 -11.675 1.00 79.50 89 SER A C 1
ATOM 715 O O . SER A 1 89 ? 11.949 -6.535 -12.227 1.00 79.50 89 SER A O 1
ATOM 717 N N . ILE A 1 90 ? 9.723 -6.286 -12.377 1.00 82.06 90 ILE A N 1
ATOM 718 C CA . ILE A 1 90 ? 9.679 -6.371 -13.846 1.00 82.06 90 ILE A CA 1
ATOM 719 C C . ILE A 1 90 ? 10.082 -5.043 -14.494 1.00 82.06 90 ILE A C 1
ATOM 721 O O . ILE A 1 90 ? 10.825 -5.036 -15.475 1.00 82.06 90 ILE A O 1
ATOM 725 N N . TRP A 1 91 ? 9.560 -3.920 -13.999 1.00 85.31 91 TRP A N 1
ATOM 726 C CA . TRP A 1 91 ? 9.718 -2.615 -14.646 1.00 85.31 91 TRP A CA 1
ATOM 727 C C . TRP A 1 91 ? 10.984 -1.880 -14.219 1.00 85.31 91 TRP A C 1
ATOM 729 O O . TRP A 1 91 ? 11.441 -1.011 -14.959 1.00 85.31 91 TRP A O 1
ATOM 739 N N . TYR A 1 92 ? 11.551 -2.228 -13.064 1.00 82.94 92 TYR A N 1
ATOM 740 C CA . TYR A 1 92 ? 12.714 -1.568 -12.476 1.00 82.94 92 TYR A CA 1
ATOM 741 C C . TYR A 1 92 ? 13.777 -2.579 -12.062 1.00 82.94 92 TYR A C 1
ATOM 743 O O . TYR A 1 92 ? 14.266 -2.573 -10.934 1.00 82.94 92 TYR A O 1
ATOM 751 N N . ARG A 1 93 ? 14.166 -3.448 -12.997 1.00 73.81 93 ARG A N 1
ATOM 752 C CA . ARG A 1 93 ? 15.180 -4.483 -12.754 1.00 73.81 93 ARG A CA 1
ATOM 753 C C . ARG A 1 93 ? 16.537 -3.923 -12.312 1.00 73.81 93 ARG A C 1
ATOM 755 O O . ARG A 1 93 ? 17.233 -4.543 -11.514 1.00 73.81 93 ARG A O 1
ATOM 762 N N . ASP A 1 94 ? 16.890 -2.743 -12.818 1.00 75.31 94 ASP A N 1
ATOM 763 C CA . ASP A 1 94 ? 18.129 -2.032 -12.468 1.00 75.31 94 ASP A CA 1
ATOM 764 C C . ASP A 1 94 ? 17.982 -1.174 -11.206 1.00 75.31 94 ASP A C 1
ATOM 766 O O . ASP A 1 94 ? 18.907 -0.472 -10.794 1.00 75.31 94 ASP A O 1
ATOM 770 N N . GLY A 1 95 ? 16.813 -1.249 -10.585 1.00 73.06 95 GLY A N 1
ATOM 771 C CA . GLY A 1 95 ? 16.521 -0.683 -9.298 1.00 73.06 95 GLY A CA 1
ATOM 772 C C . GLY A 1 95 ? 15.743 0.622 -9.288 1.00 73.06 95 GLY A C 1
ATOM 773 O O . GLY A 1 95 ? 15.506 1.284 -10.302 1.00 73.06 95 GLY A O 1
ATOM 774 N N . LEU A 1 96 ? 15.350 0.971 -8.069 1.00 80.50 96 LEU A N 1
ATOM 775 C CA . LEU A 1 96 ? 14.487 2.070 -7.690 1.00 80.50 96 LEU A CA 1
ATOM 776 C C . LEU A 1 96 ? 15.080 2.780 -6.479 1.00 80.50 96 LEU A C 1
ATOM 778 O O . LEU A 1 96 ? 15.266 2.188 -5.418 1.00 80.50 96 LEU A O 1
ATOM 782 N N . ASP A 1 97 ? 15.304 4.080 -6.620 1.00 82.62 97 ASP A N 1
ATOM 783 C CA . ASP A 1 97 ? 15.417 4.966 -5.474 1.00 82.62 97 ASP A CA 1
ATOM 784 C C . ASP A 1 97 ? 14.021 5.458 -5.096 1.00 82.62 97 ASP A C 1
ATOM 786 O O . ASP A 1 97 ? 13.253 5.929 -5.946 1.00 82.62 97 ASP A O 1
ATOM 790 N N . ILE A 1 98 ? 13.693 5.336 -3.811 1.00 81.12 98 ILE A N 1
ATOM 791 C CA . ILE A 1 98 ? 12.399 5.745 -3.287 1.00 81.12 98 ILE A CA 1
ATOM 792 C C . ILE A 1 98 ? 12.577 6.639 -2.067 1.00 81.12 98 ILE A C 1
ATOM 794 O O . ILE A 1 98 ? 13.064 6.218 -1.011 1.00 81.12 98 ILE A O 1
ATOM 798 N N . ASN A 1 99 ? 12.111 7.876 -2.204 1.00 83.44 99 ASN A N 1
ATOM 799 C CA . ASN A 1 99 ? 12.102 8.871 -1.143 1.00 83.44 99 ASN A CA 1
ATOM 800 C C . ASN A 1 99 ? 10.674 9.083 -0.638 1.00 83.44 99 ASN A C 1
ATOM 802 O O . ASN A 1 99 ? 9.739 9.211 -1.427 1.00 83.44 99 ASN A O 1
ATOM 806 N N . TYR A 1 100 ? 10.524 9.108 0.688 1.00 80.88 100 TYR A N 1
ATOM 807 C CA . TYR A 1 100 ? 9.240 9.186 1.379 1.00 80.88 100 TYR A CA 1
ATOM 808 C C . TYR A 1 100 ? 9.284 10.254 2.464 1.00 80.88 100 TYR A 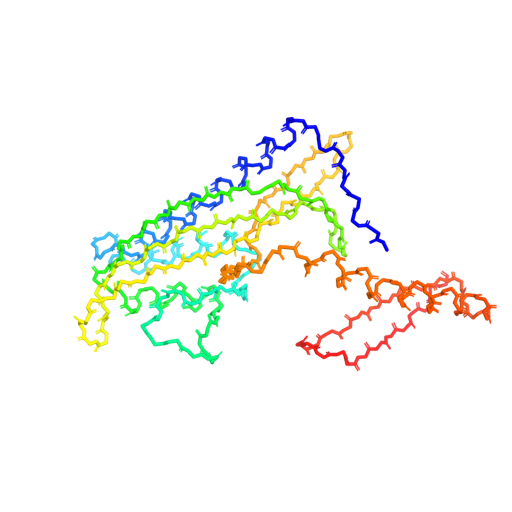C 1
ATOM 810 O O . TYR A 1 100 ? 10.182 10.244 3.307 1.00 80.88 100 TYR A O 1
ATOM 818 N N . GLY A 1 101 ? 8.269 11.109 2.485 1.00 78.62 101 GLY A N 1
ATOM 819 C CA . GLY A 1 101 ? 7.890 11.893 3.657 1.00 78.62 101 GLY A CA 1
ATOM 820 C C . GLY A 1 101 ? 6.422 11.643 3.975 1.00 78.62 101 GLY A C 1
ATOM 821 O O . GLY A 1 101 ? 5.619 11.519 3.051 1.00 78.62 101 GLY A O 1
ATOM 822 N N . TRP A 1 102 ? 6.059 11.562 5.256 1.00 81.94 102 TRP A N 1
ATOM 823 C CA . TRP A 1 102 ? 4.664 11.378 5.657 1.00 81.94 102 TRP A CA 1
ATOM 824 C C . TRP A 1 102 ? 4.222 12.296 6.787 1.00 81.94 102 TRP A C 1
ATOM 826 O O . TRP A 1 102 ? 4.981 12.643 7.692 1.00 81.94 102 TRP A O 1
ATOM 836 N N . ASN A 1 103 ? 2.936 12.629 6.747 1.00 81.00 103 ASN A N 1
ATOM 837 C CA . ASN A 1 103 ? 2.206 13.329 7.784 1.00 81.00 103 ASN A CA 1
ATOM 838 C C . ASN A 1 103 ? 1.005 12.480 8.223 1.00 81.00 103 ASN A C 1
ATOM 840 O O . ASN A 1 103 ? 0.049 12.277 7.472 1.00 81.00 103 ASN A O 1
ATOM 844 N N . ILE A 1 104 ? 1.059 11.979 9.455 1.00 81.06 104 ILE A N 1
ATOM 845 C CA . ILE A 1 104 ? 0.013 11.123 10.020 1.00 81.06 104 ILE A CA 1
ATOM 846 C C . ILE A 1 104 ? -1.068 12.002 10.645 1.00 81.06 104 ILE A C 1
ATOM 848 O O . ILE A 1 104 ? -0.800 12.752 11.591 1.00 81.06 104 ILE A O 1
ATOM 852 N N . LYS A 1 105 ? -2.296 11.891 10.130 1.00 77.38 105 LYS A N 1
ATOM 853 C CA . LYS A 1 105 ? -3.464 12.577 10.689 1.00 77.38 105 LYS A CA 1
ATOM 854 C C . LYS A 1 105 ? -3.953 11.884 11.953 1.00 77.38 105 LYS A C 1
ATOM 856 O O . LYS A 1 105 ? -3.599 10.743 12.243 1.00 77.38 105 LYS A O 1
ATOM 861 N N . ASN A 1 106 ? -4.800 12.591 12.695 1.00 70.50 106 ASN A N 1
ATOM 862 C CA . ASN A 1 106 ? -5.407 12.036 13.893 1.00 70.50 106 ASN A CA 1
ATOM 863 C C . ASN A 1 106 ? -6.266 10.807 13.534 1.00 70.50 106 ASN A C 1
ATOM 865 O O . ASN A 1 106 ? -7.028 10.864 12.564 1.00 70.50 106 ASN A O 1
ATOM 869 N N . PRO A 1 107 ? -6.137 9.703 14.289 1.00 73.94 107 PRO A N 1
ATOM 870 C CA . PRO A 1 107 ? -6.943 8.505 14.084 1.00 73.94 107 PRO A CA 1
ATOM 871 C C . PRO A 1 107 ? -8.426 8.779 14.371 1.00 73.94 107 PRO A C 1
ATOM 873 O O . PRO A 1 107 ? -8.754 9.555 15.269 1.00 73.94 107 PRO A O 1
ATOM 876 N N . CYS A 1 108 ? -9.320 8.099 13.651 1.00 68.62 108 CYS A N 1
ATOM 877 C CA . CYS A 1 108 ? -10.747 8.050 13.972 1.00 68.62 108 CYS A CA 1
ATOM 878 C C . CYS A 1 108 ? -11.177 6.622 14.331 1.00 68.62 108 CYS A C 1
ATOM 880 O O . CYS A 1 108 ? -10.757 5.663 13.679 1.00 68.62 108 CYS A O 1
ATOM 882 N N . GLU A 1 109 ? -11.995 6.475 15.377 1.00 68.62 109 GLU A N 1
ATOM 883 C CA . GLU A 1 109 ? -12.627 5.193 15.712 1.00 68.62 109 GLU A CA 1
ATOM 884 C C . GLU A 1 109 ? -13.774 4.924 14.737 1.00 68.62 109 GLU A C 1
ATOM 886 O O . GLU A 1 109 ? -14.603 5.797 14.476 1.00 68.62 109 GLU A O 1
ATOM 891 N N . LEU A 1 110 ? -13.818 3.706 14.210 1.00 68.69 110 LEU A N 1
ATOM 892 C CA . LEU A 1 110 ? -14.880 3.195 13.361 1.00 68.69 110 LEU A CA 1
ATOM 893 C C . LEU A 1 110 ? -15.307 1.808 13.847 1.00 68.69 110 LEU A C 1
ATOM 895 O O . LEU A 1 110 ? -14.570 1.105 14.544 1.00 68.69 110 LEU A O 1
ATOM 899 N N . ARG A 1 111 ? -16.522 1.420 13.464 1.00 67.38 111 ARG A N 1
ATOM 900 C CA . ARG A 1 111 ? -17.104 0.109 13.754 1.00 67.38 111 ARG A CA 1
ATOM 901 C C . ARG A 1 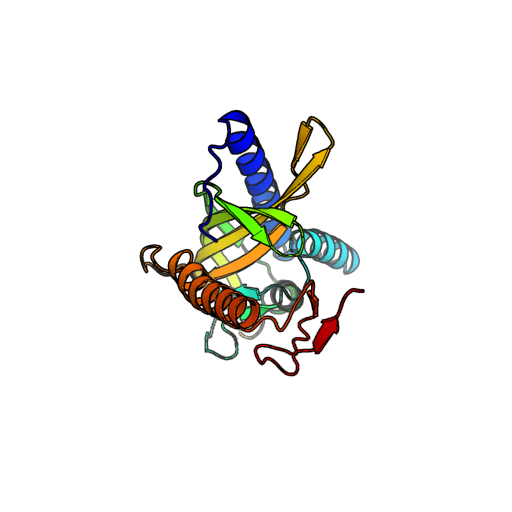111 ? -17.677 -0.470 12.473 1.00 67.38 111 ARG A C 1
ATOM 903 O O . ARG A 1 111 ? -18.400 0.227 11.763 1.00 67.38 111 ARG A O 1
ATOM 910 N N . ASP A 1 112 ? -17.346 -1.719 12.188 1.00 69.50 112 ASP A N 1
ATOM 911 C CA . ASP A 1 112 ? -17.896 -2.500 11.080 1.00 69.50 112 ASP A CA 1
ATOM 912 C C . ASP A 1 112 ? -18.381 -3.873 11.583 1.00 69.50 112 ASP A C 1
ATOM 914 O O . ASP A 1 112 ? -18.438 -4.128 12.788 1.00 69.50 112 ASP A O 1
ATOM 918 N N . SER A 1 113 ? -18.764 -4.757 10.659 1.00 63.38 113 SER A N 1
ATOM 919 C CA . SER A 1 113 ? -19.191 -6.127 10.969 1.00 63.38 113 SER A CA 1
ATOM 920 C C . SER A 1 113 ? -18.088 -7.005 11.573 1.00 63.38 113 SER A C 1
ATOM 922 O O . SER A 1 113 ? -18.393 -8.052 12.134 1.00 63.38 113 SER A O 1
ATOM 924 N N . GLU A 1 114 ? -16.820 -6.612 11.450 1.00 61.50 114 GLU A N 1
ATOM 925 C CA . GLU A 1 114 ? -15.658 -7.341 11.967 1.00 61.50 114 GLU A CA 1
ATOM 926 C C . GLU A 1 114 ? -15.203 -6.814 13.339 1.00 61.50 114 GLU A C 1
ATOM 928 O O . GLU A 1 114 ? -14.401 -7.461 14.014 1.00 61.50 114 GLU A O 1
ATOM 933 N N . GLY A 1 115 ? -15.722 -5.663 13.777 1.00 69.56 115 GLY A N 1
ATOM 934 C CA . GLY A 1 115 ? -15.536 -5.121 15.120 1.00 69.56 115 GLY A CA 1
ATOM 935 C C . GLY A 1 115 ? -15.181 -3.636 15.141 1.00 69.56 115 GLY A C 1
ATOM 936 O O . GLY A 1 115 ? -15.458 -2.876 14.212 1.00 69.56 115 GLY A O 1
ATOM 937 N N . THR A 1 116 ? -14.571 -3.204 16.246 1.00 77.31 116 THR A N 1
ATOM 938 C CA . THR A 1 116 ? -14.108 -1.822 16.423 1.00 77.31 116 THR A CA 1
ATOM 939 C C . THR A 1 116 ? -12.651 -1.693 15.988 1.00 77.31 116 THR A C 1
ATOM 941 O O . THR A 1 116 ? -11.807 -2.524 16.331 1.00 77.31 116 THR A O 1
ATOM 944 N N . PHE A 1 117 ? -12.325 -0.630 15.260 1.00 79.69 117 PHE A N 1
ATOM 945 C CA . PHE A 1 117 ? -10.972 -0.352 14.788 1.00 79.69 117 PHE A CA 1
ATOM 946 C C . PHE A 1 117 ? -10.718 1.151 14.677 1.00 79.69 117 PHE A C 1
ATOM 948 O O . PHE A 1 117 ? -11.644 1.952 14.585 1.00 79.69 117 PHE A O 1
ATOM 955 N N . PHE A 1 118 ? -9.447 1.538 14.618 1.00 80.94 118 PHE A N 1
ATOM 956 C CA . PHE A 1 118 ? -9.052 2.879 14.200 1.00 80.94 118 PHE A CA 1
ATOM 957 C C . PHE A 1 118 ? -8.720 2.899 12.715 1.00 80.94 118 PHE A C 1
ATOM 959 O O . PHE A 1 118 ? -7.960 2.051 12.241 1.00 80.94 118 PHE A O 1
ATOM 966 N N . LYS A 1 119 ? -9.247 3.890 11.992 1.00 82.75 119 LYS A N 1
ATOM 967 C CA . LYS A 1 119 ? -8.797 4.242 10.643 1.00 82.75 119 LYS A CA 1
ATOM 968 C C . LYS A 1 119 ? -7.910 5.476 10.733 1.00 82.75 119 LYS A C 1
ATOM 970 O O . LYS A 1 119 ? -8.293 6.498 11.297 1.00 82.75 119 LYS A O 1
ATOM 975 N N . VAL A 1 120 ? -6.711 5.375 10.175 1.00 81.69 120 VAL A N 1
ATOM 976 C CA . VAL A 1 120 ? -5.719 6.452 10.180 1.00 81.69 120 VAL A CA 1
ATOM 977 C C . VAL A 1 120 ? -5.409 6.829 8.745 1.00 81.69 120 VAL A C 1
ATOM 979 O O . VAL A 1 120 ? -5.002 5.975 7.959 1.00 81.69 120 VAL A O 1
ATOM 982 N N . LYS A 1 121 ? -5.618 8.103 8.406 1.00 85.75 121 LYS A N 1
ATOM 983 C CA . LYS A 1 121 ? -5.180 8.677 7.134 1.00 85.75 121 LYS A CA 1
ATOM 984 C C . LYS A 1 121 ? -3.741 9.164 7.282 1.00 85.75 121 LYS A C 1
ATOM 986 O O . LYS A 1 121 ? -3.430 9.925 8.201 1.00 85.75 121 LYS A O 1
ATOM 991 N N . VAL A 1 122 ? -2.885 8.765 6.358 1.00 86.00 122 VAL A N 1
ATOM 992 C CA . VAL A 1 122 ? -1.501 9.218 6.269 1.00 86.00 122 VAL A CA 1
ATOM 993 C C . VAL A 1 122 ? -1.312 9.880 4.918 1.00 86.00 122 VAL A C 1
ATOM 995 O O . VAL A 1 122 ? -1.478 9.239 3.888 1.00 86.00 122 VAL A O 1
ATOM 998 N N . GLU A 1 123 ? -0.964 11.158 4.930 1.00 88.81 123 GLU A N 1
ATOM 999 C CA . GLU A 1 123 ? -0.588 11.880 3.717 1.00 88.81 123 GLU A CA 1
ATOM 1000 C C . GLU A 1 123 ? 0.891 11.636 3.453 1.00 88.81 123 GLU A C 1
ATOM 1002 O O . GLU A 1 123 ? 1.719 11.826 4.346 1.00 88.81 123 GLU A O 1
ATOM 1007 N N . ILE A 1 124 ? 1.227 11.203 2.245 1.00 88.75 124 ILE A N 1
ATOM 1008 C CA . ILE A 1 124 ? 2.586 10.842 1.853 1.00 88.75 124 ILE A CA 1
ATOM 1009 C C . ILE A 1 124 ? 2.983 11.635 0.622 1.00 88.75 124 ILE A C 1
ATOM 1011 O O . ILE A 1 124 ? 2.223 11.726 -0.332 1.00 88.75 124 ILE A O 1
ATOM 1015 N N . GLN A 1 125 ? 4.204 12.155 0.620 1.00 87.50 125 GLN A N 1
ATOM 1016 C CA . GLN A 1 125 ? 4.880 12.581 -0.595 1.00 87.50 125 GLN A CA 1
ATOM 1017 C C . GLN A 1 125 ? 5.901 11.510 -0.956 1.00 87.50 125 GLN A C 1
ATOM 1019 O O . GLN A 1 125 ? 6.829 11.244 -0.183 1.00 87.50 125 GLN A O 1
ATOM 1024 N N . LYS A 1 126 ? 5.703 10.874 -2.108 1.00 87.88 126 LYS A N 1
ATOM 1025 C CA . LYS A 1 126 ? 6.549 9.788 -2.583 1.00 87.88 126 LYS A CA 1
ATOM 1026 C C . LYS A 1 126 ? 7.200 10.174 -3.899 1.00 87.88 126 LYS A C 1
ATOM 1028 O O . LYS A 1 126 ? 6.518 10.577 -4.839 1.00 87.88 126 LYS A O 1
ATOM 1033 N N . THR A 1 127 ? 8.515 10.003 -3.962 1.00 87.69 127 THR A N 1
ATOM 1034 C CA . THR A 1 127 ? 9.290 10.138 -5.195 1.00 87.69 127 THR A CA 1
ATOM 1035 C C . THR A 1 127 ? 9.914 8.799 -5.536 1.00 87.69 127 THR A C 1
ATOM 1037 O O . THR A 1 127 ? 10.635 8.224 -4.724 1.00 87.69 127 THR A O 1
ATOM 1040 N N . ILE A 1 128 ? 9.644 8.333 -6.748 1.00 85.88 128 ILE A N 1
ATOM 1041 C CA . ILE A 1 128 ? 10.203 7.147 -7.378 1.00 85.88 128 ILE A CA 1
ATOM 1042 C C . ILE A 1 128 ? 11.157 7.596 -8.478 1.00 85.88 128 ILE A C 1
ATOM 1044 O O . ILE A 1 128 ? 10.778 8.383 -9.347 1.00 85.88 128 ILE A O 1
ATOM 1048 N N . LYS A 1 129 ? 12.374 7.055 -8.471 1.00 86.44 129 LYS A N 1
ATOM 1049 C CA . LYS A 1 129 ? 13.345 7.232 -9.547 1.00 86.44 129 LYS A CA 1
ATOM 1050 C C . LYS A 1 129 ? 13.969 5.894 -9.920 1.00 86.44 129 LYS A C 1
ATOM 1052 O O . LYS A 1 129 ? 14.542 5.231 -9.066 1.00 86.44 129 LYS A O 1
ATOM 1057 N N . GLY A 1 130 ? 13.922 5.531 -11.195 1.00 85.00 130 GLY A N 1
ATOM 1058 C CA . GLY A 1 130 ? 14.537 4.293 -11.674 1.00 85.00 130 GLY A CA 1
ATOM 1059 C C . GLY A 1 130 ? 14.585 4.210 -13.194 1.00 85.00 130 GLY A C 1
ATOM 1060 O O . GLY A 1 130 ? 13.907 4.970 -13.889 1.00 85.00 130 GLY A O 1
ATOM 1061 N N . THR A 1 131 ? 15.407 3.301 -13.711 1.00 83.50 131 THR A N 1
ATOM 1062 C CA . THR A 1 131 ? 15.467 3.011 -15.149 1.00 83.50 131 THR A CA 1
ATOM 1063 C C . THR A 1 131 ? 14.360 2.030 -15.499 1.00 83.50 131 THR A C 1
ATOM 1065 O O . THR A 1 131 ? 14.282 0.946 -14.927 1.00 83.50 131 THR A O 1
ATOM 1068 N N . TYR A 1 132 ? 13.502 2.420 -16.436 1.00 81.38 132 TYR A N 1
ATOM 1069 C CA . TYR A 1 132 ? 12.388 1.601 -16.880 1.00 81.38 132 TYR A CA 1
ATOM 1070 C C . TYR A 1 132 ? 12.873 0.541 -17.872 1.00 81.38 132 TYR A C 1
ATOM 1072 O O . TYR A 1 132 ? 13.453 0.868 -18.907 1.00 81.38 132 TYR A O 1
ATOM 1080 N N . THR A 1 133 ? 12.628 -0.734 -17.577 1.00 80.44 133 THR A N 1
ATOM 1081 C CA . THR A 1 133 ? 13.225 -1.863 -18.313 1.00 80.44 133 THR A CA 1
ATOM 1082 C C . THR A 1 133 ? 12.772 -1.960 -19.775 1.00 80.44 133 THR A C 1
ATOM 1084 O O . THR A 1 133 ? 13.511 -2.473 -20.609 1.00 80.44 133 THR A O 1
ATOM 1087 N N . ILE A 1 134 ? 11.575 -1.469 -20.115 1.00 76.44 134 ILE A N 1
ATOM 1088 C CA . ILE A 1 134 ? 11.012 -1.639 -21.467 1.00 76.44 134 ILE A CA 1
ATOM 1089 C C . ILE A 1 134 ? 11.751 -0.793 -22.514 1.00 76.44 134 ILE A C 1
ATOM 1091 O O . ILE A 1 134 ? 11.937 -1.245 -23.641 1.00 76.44 134 ILE A O 1
ATOM 1095 N N . ASP A 1 135 ? 12.165 0.426 -22.166 1.00 79.50 135 ASP A N 1
ATOM 1096 C CA . ASP A 1 135 ? 12.750 1.378 -23.118 1.00 79.50 135 ASP A CA 1
ATOM 1097 C C . ASP A 1 135 ? 14.074 1.995 -22.647 1.00 79.50 135 ASP A C 1
ATOM 1099 O O . ASP A 1 135 ? 14.603 2.891 -23.305 1.00 79.50 135 ASP A O 1
ATOM 1103 N N . ASN A 1 136 ? 14.616 1.523 -21.519 1.00 79.56 136 ASN A N 1
ATOM 1104 C CA . ASN A 1 136 ? 15.790 2.081 -20.840 1.00 79.56 136 ASN A CA 1
ATOM 1105 C C . ASN A 1 136 ? 15.660 3.584 -20.524 1.00 79.56 136 ASN A C 1
ATOM 1107 O O . ASN A 1 136 ? 16.659 4.272 -20.302 1.00 79.56 136 ASN A O 1
ATOM 1111 N N . GLY A 1 137 ? 14.436 4.118 -20.509 1.00 81.38 137 GLY A N 1
ATOM 1112 C CA . GLY A 1 137 ? 14.174 5.503 -20.160 1.00 81.38 137 GLY A CA 1
ATOM 1113 C C . GLY A 1 137 ? 14.187 5.702 -18.649 1.00 81.38 137 GLY A C 1
ATOM 1114 O O . GLY A 1 137 ? 13.694 4.871 -17.888 1.00 81.38 137 GLY A O 1
ATOM 1115 N N . MET A 1 138 ? 14.716 6.837 -18.192 1.00 82.25 138 MET A N 1
ATOM 1116 C CA . MET A 1 138 ? 14.619 7.213 -16.783 1.00 82.25 138 MET A CA 1
ATOM 1117 C C . MET A 1 138 ? 13.170 7.585 -16.455 1.00 82.25 138 MET A C 1
ATOM 1119 O O . MET A 1 138 ? 12.609 8.492 -17.075 1.00 82.25 138 MET A O 1
ATOM 1123 N N . ASN A 1 139 ? 12.575 6.911 -15.471 1.00 82.38 139 ASN A N 1
ATOM 1124 C CA . ASN A 1 139 ? 11.328 7.350 -14.866 1.00 82.38 139 ASN A CA 1
ATOM 1125 C C . ASN A 1 139 ? 11.607 8.125 -13.576 1.00 82.38 139 ASN A C 1
ATOM 1127 O O . ASN A 1 139 ? 12.387 7.677 -12.733 1.00 82.38 139 ASN A O 1
ATOM 1131 N N . ILE A 1 140 ? 10.950 9.273 -13.428 1.00 84.56 140 ILE A N 1
ATOM 1132 C CA . ILE A 1 140 ? 10.917 10.056 -12.194 1.00 84.56 140 ILE A CA 1
ATOM 1133 C C . ILE A 1 140 ? 9.456 10.412 -11.939 1.00 84.56 140 ILE A C 1
ATOM 1135 O O . ILE A 1 140 ? 8.926 11.342 -12.544 1.00 84.56 140 ILE A O 1
ATOM 1139 N N . ASN A 1 141 ? 8.818 9.668 -11.044 1.00 84.19 141 ASN A N 1
ATOM 1140 C CA . ASN A 1 141 ? 7.449 9.922 -10.622 1.00 84.19 141 ASN A CA 1
ATOM 1141 C C . ASN A 1 141 ? 7.467 10.544 -9.231 1.00 84.19 141 ASN A C 1
ATOM 1143 O O . ASN A 1 141 ? 8.095 10.019 -8.316 1.00 84.19 141 ASN A O 1
ATOM 1147 N N . GLN A 1 142 ? 6.770 11.662 -9.068 1.00 87.56 142 GLN A N 1
ATOM 1148 C CA . GLN A 1 142 ? 6.521 12.257 -7.765 1.00 87.56 142 GLN A CA 1
ATOM 1149 C C . GLN A 1 142 ? 5.019 12.419 -7.592 1.00 87.56 142 GLN A C 1
ATOM 1151 O O . GLN A 1 142 ? 4.385 13.158 -8.344 1.00 87.56 142 GLN A O 1
ATOM 1156 N N . ASP A 1 143 ? 4.471 11.749 -6.588 1.00 86.81 143 ASP A N 1
ATOM 1157 C CA . ASP A 1 143 ? 3.044 11.750 -6.306 1.00 86.81 143 ASP A CA 1
ATOM 1158 C C . ASP A 1 143 ? 2.796 12.005 -4.816 1.00 86.81 143 ASP A C 1
ATOM 1160 O O . ASP A 1 143 ? 3.523 11.533 -3.936 1.00 86.81 143 ASP A O 1
ATOM 1164 N N . SER A 1 144 ? 1.743 12.772 -4.543 1.00 88.31 144 SER A N 1
ATOM 1165 C CA . SER A 1 144 ? 1.157 12.862 -3.211 1.00 88.31 144 SER A CA 1
ATOM 1166 C C . SER A 1 144 ? 0.104 11.767 -3.087 1.00 88.31 144 SER A C 1
ATOM 1168 O O . SER A 1 144 ? -0.744 11.634 -3.971 1.00 88.31 144 SER A O 1
ATOM 1170 N N . LEU A 1 145 ? 0.151 10.988 -2.012 1.00 90.50 145 LEU A N 1
ATOM 1171 C CA . LEU A 1 145 ? -0.682 9.813 -1.777 1.00 90.50 145 LEU A CA 1
ATOM 1172 C C . LEU A 1 145 ? -1.388 9.908 -0.426 1.00 90.50 145 LEU A C 1
ATOM 1174 O O . LEU A 1 145 ? -0.867 10.500 0.518 1.00 90.50 145 LEU A O 1
ATOM 1178 N N . ASP A 1 146 ? -2.537 9.255 -0.330 1.00 89.88 146 ASP A N 1
ATOM 1179 C CA . ASP A 1 146 ? -3.225 8.989 0.925 1.00 89.88 146 ASP A CA 1
ATOM 1180 C C . ASP A 1 146 ? -3.145 7.487 1.220 1.00 89.88 146 ASP A C 1
ATOM 1182 O O . ASP A 1 146 ? -3.634 6.665 0.446 1.00 89.88 146 ASP A O 1
ATOM 1186 N N . ILE A 1 147 ? -2.520 7.119 2.340 1.00 91.25 147 ILE A N 1
ATOM 1187 C CA . ILE A 1 147 ? -2.507 5.744 2.852 1.00 91.25 147 ILE A CA 1
ATOM 1188 C C . ILE A 1 147 ? -3.508 5.634 3.992 1.00 91.25 147 ILE A C 1
ATOM 1190 O O . ILE A 1 147 ? -3.439 6.377 4.975 1.00 91.25 147 ILE A O 1
ATOM 1194 N N . TYR A 1 148 ? -4.411 4.666 3.886 1.00 88.94 148 TYR A N 1
ATOM 1195 C CA . TYR A 1 148 ? -5.351 4.333 4.944 1.00 88.94 148 TYR A CA 1
ATOM 1196 C C . TYR A 1 148 ? -4.877 3.091 5.691 1.00 88.94 148 TYR A C 1
ATOM 1198 O O . TYR A 1 148 ? -4.691 2.023 5.104 1.00 88.94 148 TYR A O 1
ATOM 1206 N N . VAL A 1 149 ? -4.706 3.231 7.005 1.00 89.00 149 VAL A N 1
ATOM 1207 C CA . VAL A 1 149 ? -4.259 2.153 7.895 1.00 89.00 149 VAL A CA 1
ATOM 1208 C C . VAL A 1 149 ? -5.359 1.818 8.891 1.00 89.00 149 VAL A C 1
ATOM 1210 O O . VAL A 1 149 ? -5.931 2.709 9.520 1.00 89.00 149 VAL A O 1
ATOM 1213 N N . ARG A 1 150 ? -5.646 0.525 9.037 1.00 88.88 150 ARG A N 1
ATOM 1214 C CA . ARG A 1 150 ? -6.580 -0.033 10.015 1.00 88.88 150 ARG A CA 1
ATOM 1215 C C . ARG A 1 150 ? -5.812 -0.580 11.210 1.00 88.88 150 ARG A C 1
ATOM 1217 O O . ARG A 1 150 ? -4.880 -1.356 11.026 1.00 88.88 150 ARG A O 1
ATOM 1224 N N . VAL A 1 151 ? -6.227 -0.220 12.423 1.00 86.44 151 VAL A N 1
ATOM 1225 C CA . VAL A 1 151 ? -5.705 -0.780 13.681 1.00 86.44 151 VAL A CA 1
ATOM 1226 C C . VAL A 1 151 ? -6.871 -1.385 14.471 1.00 86.44 151 VAL A C 1
ATOM 1228 O O . VAL A 1 151 ? -7.651 -0.626 15.048 1.00 86.44 151 VAL A O 1
ATOM 1231 N N . PRO A 1 152 ? -7.035 -2.720 14.489 1.00 85.06 152 PRO A N 1
ATOM 1232 C CA . PRO A 1 152 ? -8.120 -3.375 15.216 1.00 85.06 152 PRO A CA 1
ATOM 1233 C C . PRO A 1 152 ? -8.041 -3.134 16.725 1.00 85.06 152 PRO A C 1
ATOM 1235 O O . PRO A 1 152 ? -6.947 -3.021 17.285 1.00 85.06 152 PRO A O 1
ATOM 1238 N N . ILE A 1 153 ? -9.193 -3.117 17.392 1.00 82.50 153 ILE A N 1
ATOM 1239 C CA . ILE A 1 153 ? -9.296 -3.059 18.851 1.00 82.50 153 ILE A CA 1
ATOM 1240 C C . ILE A 1 153 ? -9.783 -4.412 19.360 1.00 82.50 153 ILE A C 1
ATOM 1242 O O . ILE A 1 153 ? -10.868 -4.871 19.014 1.00 82.50 153 ILE A O 1
ATOM 1246 N N . LEU A 1 154 ? -8.988 -5.034 20.225 1.00 77.50 154 LEU A N 1
ATOM 1247 C CA . LEU A 1 154 ? -9.354 -6.239 20.953 1.00 77.50 154 LEU A CA 1
ATOM 1248 C C . LEU A 1 154 ? -9.682 -5.850 22.392 1.00 77.50 154 LEU A C 1
ATOM 1250 O O . LEU A 1 154 ? -8.824 -5.370 23.134 1.00 77.50 154 LEU A O 1
ATOM 1254 N N . GLN A 1 155 ? -10.933 -6.049 22.797 1.00 67.75 155 GLN A N 1
ATOM 1255 C CA . GLN A 1 155 ? -11.339 -5.842 24.181 1.00 67.75 155 GLN A CA 1
ATOM 1256 C C . GLN A 1 155 ? -11.044 -7.112 24.983 1.00 67.75 155 GLN A C 1
ATOM 1258 O O . GLN A 1 155 ? -11.782 -8.091 24.914 1.00 67.75 155 GLN A O 1
ATOM 1263 N N . ILE A 1 156 ? -9.953 -7.096 25.748 1.00 68.69 156 ILE A N 1
ATOM 1264 C CA . ILE A 1 156 ? -9.556 -8.202 26.624 1.00 68.69 156 ILE A CA 1
ATOM 1265 C C . ILE A 1 156 ? -9.727 -7.719 28.059 1.00 68.69 156 ILE A C 1
ATOM 1267 O O . ILE A 1 156 ? -8.848 -7.082 28.632 1.00 68.69 156 ILE A O 1
ATOM 1271 N N . ASN A 1 157 ? -10.916 -7.965 28.605 1.00 56.94 157 ASN A N 1
ATOM 1272 C CA . ASN A 1 157 ? -11.425 -7.353 29.831 1.00 56.94 157 ASN A CA 1
ATOM 1273 C C . ASN A 1 157 ? -10.392 -7.341 30.991 1.00 56.94 157 ASN A C 1
ATOM 1275 O O . ASN A 1 157 ? -9.889 -8.412 31.340 1.00 56.94 157 ASN A O 1
ATOM 1279 N N . PRO A 1 158 ? -10.072 -6.182 31.617 1.00 54.00 158 PRO A N 1
ATOM 1280 C CA . PRO A 1 158 ? -10.566 -4.816 31.369 1.00 54.00 158 PRO A CA 1
ATOM 1281 C C . PRO A 1 158 ? -9.660 -3.956 30.461 1.00 54.00 158 PRO A C 1
ATOM 1283 O O . PRO A 1 158 ? -9.788 -2.735 30.443 1.00 54.00 158 PRO A O 1
ATOM 1286 N N . LYS A 1 159 ? -8.711 -4.552 29.734 1.00 65.31 159 LYS A N 1
ATOM 1287 C CA . LYS A 1 159 ? -7.722 -3.833 28.920 1.00 65.31 159 LYS A CA 1
ATOM 1288 C C . LYS A 1 159 ? -8.126 -3.768 27.449 1.00 65.31 159 LYS A C 1
ATOM 1290 O O . LYS A 1 159 ? -8.478 -4.770 26.827 1.00 65.31 159 LYS A O 1
ATOM 1295 N N . LEU A 1 160 ? -8.001 -2.576 26.876 1.00 68.50 160 LEU A N 1
ATOM 1296 C CA . LEU A 1 160 ? -7.963 -2.406 25.430 1.00 68.50 160 LEU A CA 1
ATOM 1297 C C . LEU A 1 160 ? -6.599 -2.875 24.924 1.00 68.50 160 LEU A C 1
ATOM 1299 O O . LEU A 1 160 ? -5.558 -2.461 25.434 1.00 68.50 160 LEU A O 1
ATOM 1303 N N . VAL A 1 161 ? -6.607 -3.755 23.930 1.00 78.62 161 VAL A N 1
ATOM 1304 C CA . VAL A 1 161 ? -5.401 -4.244 23.268 1.00 78.62 161 VAL A CA 1
ATOM 1305 C C . VAL A 1 161 ? -5.497 -3.894 21.793 1.00 78.62 161 VAL A C 1
ATOM 1307 O O . VAL A 1 161 ? -6.419 -4.303 21.094 1.00 78.62 161 VAL A O 1
ATOM 1310 N N . LEU A 1 162 ? -4.532 -3.120 21.305 1.00 81.88 162 LEU A N 1
ATOM 1311 C CA . LEU A 1 162 ? -4.445 -2.774 19.891 1.00 81.88 162 LEU A CA 1
ATOM 1312 C C . LEU A 1 162 ? -3.888 -3.961 19.098 1.00 81.88 162 LEU A C 1
ATOM 1314 O O . LEU A 1 162 ? -2.769 -4.421 19.360 1.00 81.88 162 LEU A O 1
ATOM 1318 N N . GLY A 1 163 ? -4.638 -4.396 18.091 1.00 84.00 163 GLY A N 1
ATOM 1319 C CA . GLY A 1 163 ? -4.238 -5.419 17.132 1.00 84.00 163 GLY A CA 1
ATOM 1320 C C . GLY A 1 163 ? -3.096 -4.976 16.215 1.00 84.00 163 GLY A C 1
ATOM 1321 O O . GLY A 1 163 ? -2.465 -3.926 16.401 1.00 84.00 163 GLY A O 1
ATOM 1322 N N . GLU A 1 164 ? -2.792 -5.809 15.225 1.00 87.38 164 GLU A N 1
ATOM 1323 C CA . GLU A 1 164 ? -1.794 -5.486 14.209 1.00 87.38 164 GLU A CA 1
ATOM 1324 C C . GLU A 1 164 ? -2.341 -4.437 13.233 1.00 87.38 164 GLU A C 1
ATOM 1326 O O . GLU A 1 164 ? -3.472 -4.545 12.763 1.00 87.38 164 GLU A O 1
ATOM 1331 N N . ALA A 1 165 ? -1.542 -3.412 12.940 1.00 91.44 165 ALA A N 1
ATOM 1332 C CA . ALA A 1 165 ? -1.911 -2.400 11.963 1.00 91.44 165 ALA A CA 1
ATOM 1333 C C . ALA A 1 165 ? -1.737 -2.954 10.541 1.00 91.44 165 ALA A C 1
ATOM 1335 O O . ALA A 1 165 ? -0.714 -3.571 10.251 1.00 91.44 165 ALA A O 1
ATOM 1336 N N . LYS A 1 166 ? -2.714 -2.716 9.662 1.00 91.44 166 LYS A N 1
ATOM 1337 C CA . LYS A 1 166 ? -2.684 -3.150 8.257 1.00 91.44 166 LYS A CA 1
ATOM 1338 C C . LYS A 1 166 ? -3.059 -2.009 7.320 1.00 91.44 166 LYS A C 1
ATOM 1340 O O . LYS A 1 166 ? -3.982 -1.246 7.610 1.00 91.44 166 LYS A O 1
ATOM 1345 N N . ILE A 1 167 ? -2.371 -1.905 6.188 1.00 90.25 167 ILE A N 1
ATOM 1346 C CA . ILE A 1 167 ? -2.748 -1.006 5.095 1.00 90.25 167 ILE A CA 1
ATOM 1347 C C . ILE A 1 167 ? -3.992 -1.582 4.419 1.00 90.25 167 ILE A C 1
ATOM 1349 O O . ILE A 1 167 ? -4.028 -2.759 4.058 1.00 90.25 167 ILE A O 1
ATOM 1353 N N . ILE A 1 168 ? -5.020 -0.755 4.262 1.00 90.94 168 ILE A N 1
ATOM 1354 C CA . ILE A 1 168 ? -6.281 -1.158 3.625 1.00 90.94 168 ILE A CA 1
ATOM 1355 C C . ILE A 1 168 ? -6.479 -0.520 2.255 1.00 90.94 168 ILE A C 1
ATOM 1357 O O . ILE A 1 168 ? -7.299 -1.012 1.489 1.00 90.94 168 ILE A O 1
ATOM 1361 N N . GLU A 1 169 ? -5.752 0.557 1.948 1.00 89.50 169 GLU A N 1
ATOM 1362 C CA . GLU A 1 169 ? -5.846 1.265 0.672 1.00 89.50 169 GLU A CA 1
ATOM 1363 C C . GLU A 1 169 ? -4.707 2.288 0.528 1.00 89.50 169 GLU A C 1
ATOM 1365 O O . GLU A 1 169 ? -4.293 2.903 1.519 1.00 89.50 169 GLU A O 1
ATOM 1370 N N . ILE A 1 170 ? -4.231 2.496 -0.704 1.00 92.06 170 ILE A N 1
ATOM 1371 C CA . ILE A 1 170 ? -3.348 3.611 -1.074 1.00 92.06 170 ILE A CA 1
ATOM 1372 C C . ILE A 1 170 ? -3.950 4.316 -2.291 1.00 92.06 170 ILE A C 1
ATOM 1374 O O . ILE A 1 170 ? -4.040 3.719 -3.364 1.00 92.06 170 ILE A O 1
ATOM 1378 N N . THR A 1 171 ? -4.318 5.586 -2.150 1.00 90.75 171 THR A N 1
ATOM 1379 C CA . THR A 1 171 ? -4.897 6.393 -3.232 1.00 90.75 171 THR A CA 1
ATOM 1380 C C . THR A 1 171 ? -4.015 7.577 -3.582 1.00 90.75 171 THR A C 1
ATOM 1382 O O . THR A 1 171 ? -3.165 7.999 -2.798 1.00 90.75 171 THR A O 1
ATOM 1385 N N . LYS A 1 172 ? -4.240 8.167 -4.759 1.00 88.81 172 LYS A N 1
ATOM 1386 C CA . LYS A 1 172 ? -3.698 9.489 -5.056 1.00 88.81 172 LYS A CA 1
ATOM 1387 C C . LYS A 1 172 ? -4.313 10.510 -4.103 1.00 88.81 172 LYS A C 1
ATOM 1389 O O . LYS A 1 172 ? -5.527 10.511 -3.898 1.00 88.81 172 LYS A O 1
ATOM 1394 N N . HIS A 1 173 ? -3.486 11.379 -3.535 1.00 82.44 173 HIS A N 1
ATOM 1395 C CA . HIS A 1 173 ? -3.973 12.506 -2.761 1.00 82.44 173 HIS A CA 1
ATOM 1396 C C . HIS A 1 173 ? -4.707 13.463 -3.696 1.00 82.44 173 HIS A C 1
ATOM 1398 O O . HIS A 1 173 ? -4.156 13.943 -4.691 1.00 82.44 173 HIS A O 1
ATOM 1404 N N . THR A 1 174 ? -5.949 13.769 -3.357 1.00 71.44 174 THR A N 1
ATOM 1405 C CA . THR A 1 174 ? -6.702 14.845 -3.992 1.00 71.44 174 THR A CA 1
ATOM 1406 C C . THR A 1 174 ? -6.770 16.002 -3.010 1.00 71.44 174 THR A C 1
ATOM 1408 O O . THR A 1 174 ? -7.251 15.810 -1.898 1.00 71.44 174 THR A O 1
ATOM 1411 N N . ASN A 1 175 ? -6.392 17.215 -3.430 1.00 54.03 175 ASN A N 1
ATOM 1412 C CA . ASN A 1 175 ? -6.560 18.447 -2.635 1.00 54.03 175 ASN A CA 1
ATOM 1413 C C . ASN A 1 175 ? -8.039 18.809 -2.368 1.00 54.03 175 ASN A C 1
ATOM 1415 O O . ASN A 1 175 ? -8.333 19.912 -1.913 1.00 54.03 175 ASN A O 1
ATOM 1419 N N . ALA A 1 176 ? -8.984 17.915 -2.678 1.00 47.41 176 ALA A N 1
ATOM 1420 C CA . ALA A 1 176 ? -10.334 18.016 -2.169 1.00 47.41 176 ALA A CA 1
ATOM 1421 C C . ALA A 1 176 ? -10.245 17.949 -0.640 1.00 47.41 176 ALA A C 1
ATOM 1423 O O . ALA A 1 176 ? -9.908 16.909 -0.072 1.00 47.41 176 ALA A O 1
ATOM 1424 N N . GLU A 1 177 ? -10.496 19.084 0.017 1.00 39.03 177 GLU A N 1
ATOM 1425 C CA . GLU A 1 177 ? -10.676 19.151 1.464 1.00 39.03 177 GLU A CA 1
ATOM 1426 C C . GLU A 1 177 ? -11.537 17.963 1.900 1.00 39.03 177 GLU A C 1
ATOM 1428 O O . GLU A 1 177 ? -12.565 17.692 1.276 1.00 39.03 177 GLU A O 1
ATOM 1433 N N . CYS A 1 178 ? -11.113 17.230 2.933 1.00 37.47 178 CYS A N 1
ATOM 1434 C CA . CYS A 1 178 ? -11.878 16.131 3.515 1.00 37.47 178 CYS A CA 1
ATOM 1435 C C . CYS A 1 178 ? -13.302 16.594 3.879 1.00 37.47 178 CYS A C 1
ATOM 1437 O O . CYS A 1 178 ? -13.561 16.995 5.010 1.00 37.47 178 CYS A O 1
ATOM 1439 N N . LYS A 1 179 ? -14.241 16.507 2.938 1.00 37.19 179 LYS A N 1
ATOM 1440 C CA . LYS A 1 179 ? -15.678 16.661 3.175 1.00 37.19 179 LYS A CA 1
ATOM 1441 C C . LYS A 1 179 ? -16.455 15.375 2.938 1.00 37.19 179 LYS A C 1
ATOM 1443 O O . LYS A 1 179 ? -17.651 15.359 3.178 1.00 37.19 179 LYS A O 1
ATOM 1448 N N . GLU A 1 180 ? -15.820 14.275 2.531 1.00 39.28 180 GLU A N 1
ATOM 1449 C CA . GLU A 1 180 ? -16.594 13.184 1.927 1.00 39.28 180 GLU A CA 1
ATOM 1450 C C . GLU A 1 180 ? -16.240 11.755 2.366 1.00 39.28 180 GLU A C 1
ATOM 1452 O O . GLU A 1 180 ? -16.187 10.839 1.554 1.00 39.28 180 GLU A O 1
ATOM 1457 N N . VAL A 1 181 ? -16.085 11.526 3.676 1.00 37.84 181 VAL A N 1
ATOM 1458 C CA . VAL A 1 181 ? -16.192 10.155 4.236 1.00 37.84 181 VAL A CA 1
ATOM 1459 C C . VAL A 1 181 ? -17.186 10.065 5.403 1.00 37.84 181 VAL A C 1
ATOM 1461 O O . VAL A 1 181 ? -17.827 9.032 5.560 1.00 37.84 181 VAL A O 1
ATOM 1464 N N . ALA A 1 182 ? -17.433 11.150 6.147 1.00 35.34 182 ALA A N 1
ATOM 1465 C CA . ALA A 1 182 ? -18.505 11.178 7.153 1.00 35.34 182 ALA A CA 1
ATOM 1466 C C . ALA A 1 182 ? -19.912 11.249 6.514 1.00 35.34 182 ALA A C 1
ATOM 1468 O O . ALA A 1 182 ? -20.806 10.494 6.884 1.00 35.34 182 ALA A O 1
ATOM 1469 N N . LEU A 1 183 ? -20.082 12.059 5.462 1.00 31.25 183 LEU A N 1
ATOM 1470 C CA . LEU A 1 183 ? -21.394 12.330 4.854 1.00 31.25 183 LEU A CA 1
ATOM 1471 C C . LEU A 1 183 ? -21.979 11.162 4.034 1.00 31.25 183 LEU A C 1
ATOM 1473 O O . LEU A 1 183 ? -23.192 10.971 4.019 1.00 31.25 183 LEU A O 1
ATOM 1477 N N . LYS A 1 184 ? -21.148 10.330 3.386 1.00 34.97 184 LYS A N 1
ATOM 1478 C CA . LYS A 1 184 ? -21.625 9.160 2.610 1.00 34.97 184 LYS A CA 1
ATOM 1479 C C . L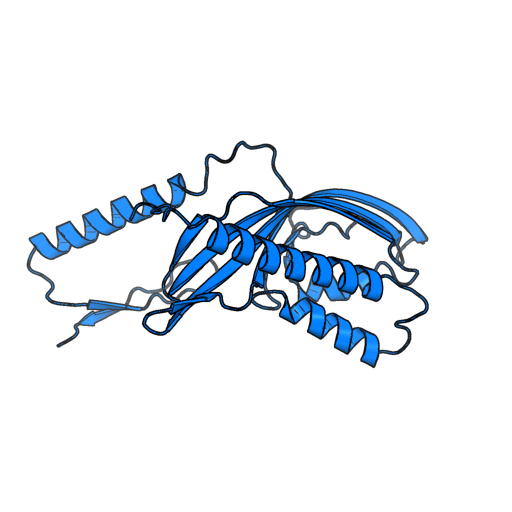YS A 1 184 ? -22.025 7.968 3.492 1.00 34.97 184 LYS A C 1
ATOM 1481 O O . LYS A 1 184 ? -22.841 7.152 3.064 1.00 34.97 184 LYS A O 1
ATOM 1486 N N . ALA A 1 185 ? -21.488 7.881 4.710 1.00 34.12 185 ALA A N 1
ATOM 1487 C CA . ALA A 1 185 ? -21.933 6.918 5.716 1.00 34.12 185 ALA A CA 1
ATOM 1488 C C . ALA A 1 185 ? -23.240 7.378 6.385 1.00 34.12 185 ALA A C 1
ATOM 1490 O O . ALA A 1 185 ? -24.159 6.576 6.542 1.00 34.12 185 ALA A O 1
ATOM 1491 N N . GLU A 1 186 ? -23.372 8.673 6.685 1.00 33.34 186 GLU A N 1
ATOM 1492 C CA . GLU A 1 186 ? -24.586 9.245 7.284 1.00 33.34 186 GLU A CA 1
ATOM 1493 C C . GLU A 1 186 ? -25.810 9.150 6.357 1.00 33.34 186 GLU A C 1
ATOM 1495 O O . GLU A 1 186 ? -26.876 8.743 6.811 1.00 33.34 186 GLU A O 1
ATOM 1500 N N . PHE A 1 187 ? -25.649 9.389 5.049 1.00 28.69 187 PHE A N 1
ATOM 1501 C CA . PHE A 1 187 ? -26.761 9.331 4.083 1.00 28.69 187 PHE A CA 1
ATOM 1502 C C . PHE A 1 187 ? -27.274 7.904 3.794 1.00 28.69 187 PHE A C 1
ATOM 1504 O O . PHE A 1 187 ? -28.412 7.720 3.368 1.00 28.69 187 PHE A O 1
ATOM 1511 N N . LYS A 1 188 ? -26.442 6.871 4.004 1.00 37.06 188 LYS A N 1
ATOM 1512 C CA . LYS A 1 188 ? -26.847 5.460 3.837 1.00 37.06 188 LYS A CA 1
ATOM 1513 C C . LYS A 1 188 ? -27.418 4.854 5.119 1.00 37.06 188 LYS A C 1
ATOM 1515 O O . LYS A 1 188 ? -28.262 3.967 5.032 1.00 37.06 188 LYS A O 1
ATOM 1520 N N . LEU A 1 189 ? -26.992 5.336 6.289 1.00 35.47 189 LEU A N 1
ATOM 1521 C CA . LEU A 1 189 ? -27.535 4.913 7.582 1.00 35.47 189 LEU A CA 1
ATOM 1522 C C . LEU A 1 189 ? -28.919 5.513 7.855 1.00 35.47 189 LEU A C 1
ATOM 1524 O O . LEU A 1 189 ? -29.765 4.798 8.380 1.00 35.47 189 LEU A O 1
ATOM 1528 N N . SER A 1 190 ? -29.186 6.761 7.448 1.00 38.78 190 SER A N 1
ATOM 1529 C CA . SER A 1 190 ? -30.501 7.393 7.650 1.00 38.78 190 SER A CA 1
ATOM 1530 C C . SER A 1 190 ? -31.622 6.655 6.913 1.00 38.78 190 SER A C 1
ATOM 1532 O O . SER A 1 190 ? -32.635 6.315 7.516 1.00 38.78 190 SER A O 1
ATOM 1534 N N . ASN A 1 191 ? -31.403 6.297 5.644 1.00 45.25 191 ASN A N 1
ATOM 1535 C CA . ASN A 1 191 ? -32.398 5.571 4.847 1.00 45.25 191 ASN A CA 1
ATOM 1536 C C . ASN A 1 191 ? -32.604 4.125 5.340 1.00 45.25 191 ASN A C 1
ATOM 1538 O O . ASN A 1 191 ? -33.662 3.539 5.129 1.00 45.25 191 ASN A O 1
ATOM 1542 N N . PHE A 1 192 ? -31.598 3.539 5.994 1.00 43.44 192 PHE A N 1
ATOM 1543 C CA . PHE A 1 192 ? -31.665 2.187 6.550 1.00 43.44 192 PHE A CA 1
ATOM 1544 C C . PHE A 1 192 ? -32.371 2.153 7.913 1.00 43.44 192 PHE A C 1
ATOM 1546 O O . PHE A 1 192 ? -33.184 1.265 8.170 1.00 43.44 192 PHE A O 1
ATOM 1553 N N . GLU A 1 193 ? -32.100 3.137 8.775 1.00 49.50 193 GLU A N 1
ATOM 1554 C CA . GLU A 1 193 ? -32.775 3.301 10.065 1.00 49.50 193 GLU A CA 1
ATOM 1555 C C . GLU A 1 193 ? -34.270 3.627 9.861 1.00 49.50 193 GLU A C 1
ATOM 1557 O O . GLU A 1 193 ? -35.112 3.031 10.535 1.00 49.50 193 GLU A O 1
ATOM 1562 N N . GLU A 1 194 ? -34.623 4.462 8.875 1.00 53.53 194 GLU A N 1
ATOM 1563 C CA . GLU A 1 194 ? -36.024 4.743 8.514 1.00 53.53 194 GLU A CA 1
ATOM 1564 C C . GLU A 1 194 ? -36.769 3.505 7.985 1.00 53.53 194 GLU A C 1
ATOM 1566 O O . GLU A 1 194 ? -37.907 3.254 8.383 1.00 53.53 194 GLU A O 1
ATOM 1571 N N . GLU A 1 195 ? -36.128 2.680 7.153 1.00 52.75 195 GLU A N 1
ATOM 1572 C CA . GLU A 1 195 ? -36.734 1.465 6.590 1.00 52.75 195 GLU A CA 1
ATOM 1573 C C . GLU A 1 195 ? -36.959 0.373 7.657 1.00 52.75 195 GLU A C 1
ATOM 1575 O O . GLU A 1 195 ? -37.988 -0.310 7.652 1.00 52.75 195 GLU A O 1
ATOM 1580 N N . ILE A 1 196 ? -36.042 0.236 8.623 1.00 52.44 196 ILE A N 1
ATOM 1581 C CA . ILE A 1 196 ? -36.202 -0.669 9.775 1.00 52.44 196 ILE A CA 1
ATOM 1582 C C . ILE A 1 196 ? -37.310 -0.178 10.709 1.00 52.44 196 ILE A C 1
ATOM 1584 O O . ILE A 1 196 ? -38.122 -0.981 11.176 1.00 52.44 196 ILE A O 1
ATOM 1588 N N . LEU A 1 197 ? -37.362 1.126 10.987 1.00 54.06 197 LEU A N 1
ATOM 1589 C CA . LEU A 1 197 ? -38.405 1.716 11.826 1.00 54.06 197 LEU A CA 1
ATOM 1590 C C . LEU A 1 197 ? -39.786 1.584 11.172 1.00 54.06 197 LEU A C 1
ATOM 1592 O O . LEU A 1 197 ? -40.742 1.232 11.865 1.00 54.06 197 LEU A O 1
ATOM 1596 N N . ARG A 1 198 ? -39.880 1.750 9.845 1.00 58.72 198 ARG A N 1
ATOM 1597 C CA . ARG A 1 198 ? -41.102 1.498 9.068 1.00 58.72 198 ARG A CA 1
ATOM 1598 C C . ARG A 1 198 ? -41.568 0.046 9.193 1.00 58.72 198 ARG A C 1
ATOM 1600 O O . ARG A 1 198 ? -42.703 -0.196 9.594 1.00 58.72 198 ARG A O 1
ATOM 1607 N N . LYS A 1 199 ? -40.685 -0.927 8.944 1.00 52.56 199 LYS A N 1
ATOM 1608 C CA . LYS A 1 199 ? -41.033 -2.361 9.015 1.00 52.56 199 LYS A CA 1
ATOM 1609 C C . LYS A 1 199 ? -41.353 -2.848 10.436 1.00 52.56 199 LYS A C 1
ATOM 1611 O O . LYS A 1 199 ? -42.143 -3.777 10.600 1.00 52.56 199 LYS A O 1
ATOM 1616 N N . ARG A 1 200 ? -40.788 -2.215 11.474 1.00 50.41 200 ARG A N 1
ATOM 1617 C CA . ARG A 1 200 ? -41.166 -2.452 12.882 1.00 50.41 200 ARG A CA 1
ATOM 1618 C C . ARG A 1 200 ? -42.540 -1.873 13.223 1.00 50.41 200 ARG A C 1
ATOM 1620 O O . ARG A 1 200 ? -43.302 -2.532 13.923 1.00 50.41 200 ARG A O 1
ATOM 1627 N N . ALA A 1 201 ? -42.868 -0.681 12.722 1.00 55.81 201 ALA A N 1
ATOM 1628 C CA . ALA A 1 201 ? -44.178 -0.056 12.929 1.00 55.81 201 ALA A CA 1
ATOM 1629 C C . ALA A 1 201 ? -45.324 -0.852 12.275 1.00 55.81 201 ALA A C 1
ATOM 1631 O O . ALA A 1 201 ? -46.447 -0.839 12.771 1.00 55.81 201 ALA A O 1
ATOM 1632 N N . GLU A 1 202 ? -45.028 -1.604 11.214 1.00 59.47 202 GLU A N 1
ATOM 1633 C CA . GLU A 1 202 ? -45.969 -2.506 10.536 1.00 59.47 202 GLU A CA 1
ATOM 1634 C C . GLU A 1 202 ? -46.129 -3.878 11.235 1.00 59.47 202 GLU A C 1
ATOM 1636 O O . GLU A 1 202 ? -46.821 -4.752 10.719 1.00 59.47 202 GLU A O 1
ATOM 1641 N N . ASN A 1 203 ? -45.544 -4.080 12.430 1.00 51.81 203 ASN A N 1
ATOM 1642 C CA . ASN A 1 203 ? -45.635 -5.310 13.242 1.00 51.81 203 ASN A CA 1
ATOM 1643 C C . ASN A 1 203 ? -45.112 -6.597 12.565 1.00 51.81 203 ASN A C 1
ATOM 1645 O O . ASN A 1 203 ? -45.426 -7.703 13.006 1.00 51.81 203 ASN A O 1
ATOM 1649 N N . PHE A 1 204 ? -44.280 -6.486 11.526 1.00 47.84 204 PHE A N 1
ATOM 1650 C CA . PHE A 1 204 ? -43.852 -7.640 10.728 1.00 47.84 204 PHE A CA 1
ATOM 1651 C C . PHE A 1 204 ? -42.646 -8.427 11.280 1.00 47.84 204 PHE A C 1
ATOM 1653 O O . PHE A 1 204 ? -42.282 -9.439 10.687 1.00 47.84 204 PHE A O 1
ATOM 1660 N N . VAL A 1 205 ? -41.993 -8.013 12.378 1.00 45.41 205 VAL A N 1
ATOM 1661 C CA . VAL A 1 205 ? -40.667 -8.560 12.746 1.00 45.41 205 VAL A CA 1
ATOM 1662 C C . VAL A 1 205 ? -40.402 -8.549 14.253 1.00 45.41 205 VAL A C 1
ATOM 1664 O O . VAL A 1 205 ? -40.521 -7.490 14.869 1.00 45.41 205 VAL A O 1
ATOM 1667 N N . ARG A 1 206 ? -39.952 -9.679 14.830 1.00 45.44 206 ARG A N 1
ATOM 1668 C CA . ARG A 1 206 ? -39.371 -9.712 16.188 1.00 45.44 206 ARG A CA 1
ATOM 1669 C C . ARG A 1 206 ? -37.847 -9.739 16.210 1.00 45.44 206 ARG A C 1
ATOM 1671 O O . ARG A 1 206 ? -37.313 -8.893 16.902 1.00 45.44 206 ARG A O 1
ATOM 1678 N N . ASP A 1 207 ? -37.160 -10.529 15.386 1.00 46.41 207 ASP A N 1
ATOM 1679 C CA . ASP A 1 207 ? -35.697 -10.464 15.249 1.00 46.41 207 ASP A CA 1
ATOM 1680 C C . ASP A 1 207 ? -35.241 -11.005 13.879 1.00 46.41 207 ASP A C 1
ATOM 1682 O O . ASP A 1 207 ? -35.808 -11.969 13.361 1.00 46.41 207 ASP A O 1
ATOM 1686 N N . TYR A 1 208 ? -34.221 -10.380 13.276 1.00 42.91 208 TYR A N 1
ATOM 1687 C CA . TYR A 1 208 ? -33.603 -10.845 12.026 1.00 42.91 208 TYR A CA 1
ATOM 1688 C C . TYR A 1 208 ? -32.076 -10.808 12.100 1.00 42.91 208 TYR A C 1
ATOM 1690 O O . TYR A 1 208 ? -31.494 -9.831 12.571 1.00 42.91 208 TYR A O 1
ATOM 1698 N N . ALA A 1 209 ? -31.439 -11.821 11.506 1.00 39.06 209 ALA A N 1
ATOM 1699 C CA . ALA A 1 209 ? -30.077 -11.727 10.988 1.00 39.06 209 ALA A CA 1
ATOM 1700 C C . ALA A 1 209 ? -30.143 -11.518 9.469 1.00 39.06 209 ALA A C 1
ATOM 1702 O O . ALA A 1 209 ? -30.809 -12.274 8.759 1.00 39.06 209 ALA A O 1
ATOM 1703 N N . ILE A 1 210 ? -29.456 -10.489 8.972 1.00 40.69 210 ILE A N 1
ATOM 1704 C CA . ILE A 1 210 ? -29.354 -10.216 7.535 1.00 40.69 210 ILE A CA 1
ATOM 1705 C C . ILE A 1 210 ? -27.983 -10.684 7.065 1.00 40.69 210 ILE A C 1
ATOM 1707 O O . ILE A 1 210 ? -26.957 -10.209 7.552 1.00 40.69 210 ILE A O 1
ATOM 1711 N N . THR A 1 211 ? -27.971 -11.587 6.091 1.00 38.22 211 THR A N 1
ATOM 1712 C CA . THR A 1 211 ? -26.760 -11.952 5.353 1.00 38.22 211 THR A CA 1
ATOM 1713 C C . THR A 1 211 ? -26.791 -11.213 4.020 1.00 38.22 211 THR A C 1
ATOM 1715 O O . THR A 1 211 ? -27.756 -11.329 3.261 1.00 38.22 211 THR A O 1
ATOM 1718 N N . LEU A 1 212 ? -25.772 -10.391 3.769 1.00 35.66 212 LEU A N 1
ATOM 1719 C CA . LEU A 1 212 ? -25.616 -9.655 2.519 1.00 35.66 212 LEU A CA 1
ATOM 1720 C C . LEU A 1 212 ? -24.583 -10.370 1.658 1.00 35.66 212 LEU A C 1
ATOM 1722 O O . LEU A 1 212 ? -23.393 -10.326 1.966 1.00 35.66 212 LEU A O 1
ATOM 1726 N N . ASP A 1 213 ? -25.044 -10.987 0.575 1.00 34.41 213 ASP A N 1
ATOM 1727 C CA . ASP A 1 213 ? -24.153 -11.561 -0.425 1.00 34.41 213 ASP A CA 1
ATOM 1728 C C . ASP A 1 213 ? -23.803 -10.491 -1.465 1.00 34.41 213 ASP A C 1
ATOM 1730 O O . ASP A 1 213 ? -24.677 -9.928 -2.138 1.00 34.41 213 ASP A O 1
ATOM 1734 N N . PHE A 1 214 ? -22.507 -10.212 -1.593 1.00 32.72 214 PHE A N 1
ATOM 1735 C CA . PHE A 1 214 ? -21.956 -9.297 -2.589 1.00 32.72 214 PHE A CA 1
ATOM 1736 C C . PHE A 1 214 ? -21.153 -10.076 -3.633 1.00 32.72 214 PHE A C 1
ATOM 1738 O O . PHE A 1 214 ? -20.356 -10.947 -3.287 1.00 32.72 214 PHE A O 1
ATOM 1745 N N . VAL A 1 215 ? -21.309 -9.714 -4.910 1.00 27.62 215 VAL A N 1
ATOM 1746 C CA . VAL A 1 215 ? -20.368 -10.090 -5.976 1.00 27.62 215 VAL A CA 1
ATOM 1747 C C . VAL A 1 215 ? -19.960 -8.803 -6.688 1.00 27.62 215 VAL A C 1
ATOM 1749 O O . VAL A 1 215 ? -20.750 -8.189 -7.401 1.00 27.62 215 VAL A O 1
ATOM 1752 N N . GLY A 1 216 ? -18.726 -8.355 -6.451 1.00 48.66 216 GLY A N 1
ATOM 1753 C CA . GLY A 1 216 ? -18.273 -7.034 -6.896 1.00 48.66 216 GLY A CA 1
ATOM 1754 C C . GLY A 1 216 ? -19.009 -5.888 -6.183 1.00 48.66 216 GLY A C 1
ATOM 1755 O O . GLY A 1 216 ? -19.270 -5.968 -4.986 1.00 48.66 216 GLY A O 1
ATOM 1756 N N . ASN A 1 217 ? -19.334 -4.819 -6.921 1.00 35.38 217 ASN A N 1
ATOM 1757 C CA . ASN A 1 217 ? -20.013 -3.618 -6.402 1.00 35.38 217 ASN A CA 1
ATOM 1758 C C . ASN A 1 217 ? -21.550 -3.665 -6.513 1.00 35.38 217 ASN A C 1
ATOM 1760 O O . ASN A 1 217 ? -22.211 -2.690 -6.150 1.00 35.38 217 ASN A O 1
ATOM 1764 N N . GLU A 1 218 ? -22.132 -4.759 -7.008 1.00 29.62 218 GLU A N 1
ATOM 1765 C CA . GLU A 1 218 ? -23.581 -4.893 -7.178 1.00 29.62 218 GLU A CA 1
ATOM 1766 C C . GLU A 1 218 ? -24.187 -5.877 -6.171 1.00 29.62 218 GLU A C 1
ATOM 1768 O O . GLU A 1 218 ? -23.613 -6.911 -5.823 1.00 29.62 218 GLU A O 1
ATOM 1773 N N . ARG A 1 219 ? -25.372 -5.515 -5.668 1.00 39.84 219 ARG A N 1
ATOM 1774 C CA . ARG A 1 219 ? -26.119 -6.258 -4.651 1.00 39.84 219 ARG A CA 1
ATOM 1775 C C . ARG A 1 219 ? -27.003 -7.297 -5.334 1.00 39.84 219 ARG A C 1
ATOM 1777 O O . ARG A 1 219 ? -27.912 -6.913 -6.062 1.00 39.84 219 ARG A O 1
ATOM 1784 N N . ILE A 1 220 ? -26.756 -8.587 -5.097 1.00 40.09 220 ILE A N 1
ATOM 1785 C CA . ILE A 1 220 ? -27.420 -9.650 -5.874 1.00 40.09 220 ILE A CA 1
ATOM 1786 C C . ILE A 1 220 ? -28.632 -10.244 -5.153 1.00 40.09 220 ILE A C 1
ATOM 1788 O O . ILE A 1 220 ? -29.639 -10.488 -5.805 1.00 40.09 220 ILE A O 1
ATOM 1792 N N . ASN A 1 221 ? -28.591 -10.455 -3.832 1.00 39.09 221 ASN A N 1
ATOM 1793 C CA . ASN A 1 221 ? -29.748 -10.962 -3.085 1.00 39.09 221 ASN A CA 1
ATOM 1794 C C . ASN A 1 221 ? -29.752 -10.490 -1.623 1.00 39.09 221 ASN A C 1
ATOM 1796 O O . ASN A 1 221 ? -28.722 -10.483 -0.954 1.00 39.09 221 ASN A O 1
ATOM 1800 N N . GLU A 1 222 ? -30.937 -10.147 -1.117 1.00 41.31 222 GLU A N 1
ATOM 1801 C CA . GLU A 1 222 ? -31.220 -10.040 0.317 1.00 41.31 222 GLU A CA 1
ATOM 1802 C C . GLU A 1 222 ? -31.933 -11.318 0.766 1.00 41.31 222 GLU A C 1
ATOM 1804 O O . GLU A 1 222 ? -32.971 -11.677 0.207 1.00 41.31 222 GLU A O 1
ATOM 1809 N N . ARG A 1 223 ? -31.413 -11.997 1.792 1.00 39.88 223 ARG A N 1
ATOM 1810 C CA . ARG A 1 223 ? -32.155 -13.051 2.494 1.00 39.88 223 ARG A CA 1
ATOM 1811 C C . ARG A 1 223 ? -32.433 -12.608 3.922 1.00 39.88 223 ARG A C 1
ATOM 1813 O O . ARG A 1 223 ? -31.526 -12.196 4.641 1.00 39.88 223 ARG A O 1
ATOM 1820 N N . TYR A 1 224 ? -33.700 -12.701 4.308 1.00 39.88 224 TYR A N 1
ATOM 1821 C CA . TYR A 1 224 ? -34.174 -12.415 5.655 1.00 39.88 224 TYR A CA 1
ATOM 1822 C C . TYR A 1 224 ? -34.348 -13.745 6.380 1.00 39.88 224 TYR A C 1
ATOM 1824 O O . TYR A 1 224 ? -35.243 -14.515 6.035 1.00 39.88 224 TYR A O 1
ATOM 1832 N N . ASN A 1 225 ? -33.491 -14.026 7.361 1.00 42.78 225 ASN A N 1
ATOM 1833 C CA . ASN A 1 225 ? -33.666 -15.186 8.227 1.00 42.78 225 ASN A CA 1
ATOM 1834 C C . ASN A 1 225 ? -34.391 -14.733 9.491 1.00 42.78 225 ASN A C 1
ATOM 1836 O O . ASN A 1 225 ? -33.842 -13.943 10.263 1.00 42.78 225 ASN A O 1
ATOM 1840 N N . VAL A 1 226 ? -35.619 -15.225 9.672 1.00 39.28 226 VAL A N 1
ATOM 1841 C CA . VAL A 1 226 ? -36.345 -15.137 10.945 1.00 39.28 226 VAL A CA 1
ATOM 1842 C C . VAL A 1 226 ? -35.519 -15.901 11.976 1.00 39.28 226 VAL A C 1
ATOM 1844 O O . VAL A 1 226 ? -35.189 -17.065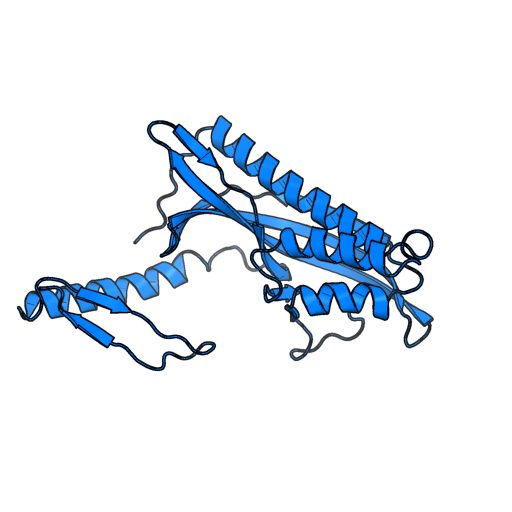 11.749 1.00 39.28 226 VAL A O 1
ATOM 1847 N N . LEU A 1 227 ? -35.136 -15.234 13.061 1.00 45.03 227 LEU A N 1
ATOM 1848 C CA . LEU A 1 227 ? -34.592 -15.913 14.231 1.00 45.03 227 LEU A CA 1
ATOM 1849 C C . LEU A 1 227 ? -35.781 -16.235 15.143 1.00 45.03 227 LEU A C 1
ATOM 1851 O O . LEU A 1 227 ? -36.495 -15.312 15.539 1.00 45.03 227 LEU A O 1
ATOM 1855 N N . ASP A 1 228 ? -36.018 -17.526 15.384 1.00 43.62 228 ASP A N 1
ATOM 1856 C CA . ASP A 1 228 ? -36.994 -18.012 16.372 1.00 43.62 228 ASP A CA 1
ATOM 1857 C C . ASP A 1 228 ? -36.527 -17.736 17.812 1.00 43.62 228 ASP A C 1
ATOM 1859 O O . ASP A 1 228 ? -35.306 -17.871 18.080 1.00 43.62 228 ASP A O 1
#

Secondary structure (DSSP, 8-state):
---------HHHHHHHHHHHHHHHHHHHHHHHHHT-TTT--SHHHHHHHHHHHHTTBS-TT-EEE--S-SS--TTTSEEEHHHHHHHHHHH-TT-EEEEEEEEEPPPEEEEETTEEEEEEEEEEEEEEEEE-TTT-PEEEEEEEEEEEEEEEEEEETTEEEE---EEEEEEE---S-S-SSHHHHHHHHHHHHHHHHHHHHTT--S-EEEEEEEETTEEEEEEEEE--

Foldseek 3Di:
DAQPQDPDDPVRQVVVVVLVVVLVVLLVVLLQQLFALPNCVDVVSLVVSLVSNQVQAPHQQFWAAC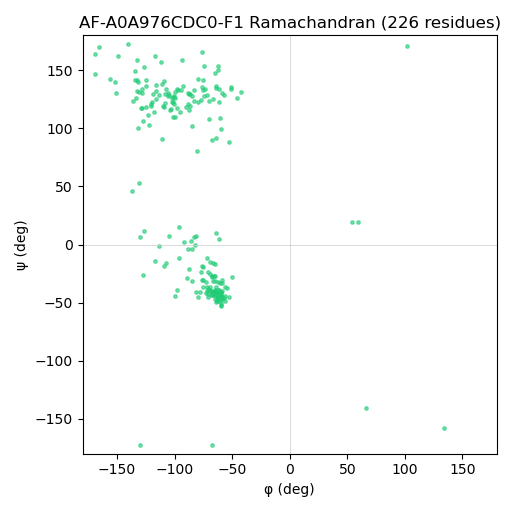LPDPDDDPVRRIDGSNVNSVCSCQFANNGKDKDKDKDKDGWTWDADPVGIKTKIKIWMWMWIWGQTPPPRDIDIGTFIKIWIKIWDWDCPPPDTDIHRIHTRHIHTDDPPDPPPDRVVVVVVVVVVVVVVVVCVVVVNADDWDWDFDDDPPDGDDTDTDHDD

Radius of gyration: 21.39 Å; Cα contacts (8 Å, |Δi|>4): 364; chains: 1; bounding box: 68×37×54 Å

Solvent-accessible surface area (backbone atoms only — not comparable to full-atom values): 12939 Å² total; per-residue (Å²): 118,79,79,59,72,68,84,67,50,74,67,53,52,51,52,52,50,51,46,50,50,53,50,52,49,51,47,53,52,38,53,38,51,61,17,36,58,80,82,38,86,44,75,67,56,45,49,53,42,50,51,56,44,43,65,42,29,78,43,50,74,33,47,30,47,45,70,80,58,93,76,81,48,88,90,54,41,58,30,33,42,56,56,49,57,52,45,44,52,63,41,19,53,79,10,40,50,72,49,79,49,76,49,77,49,79,69,40,49,47,74,60,99,91,45,46,29,33,46,28,50,28,42,31,47,39,36,41,38,31,40,30,59,90,76,70,43,79,43,75,40,75,47,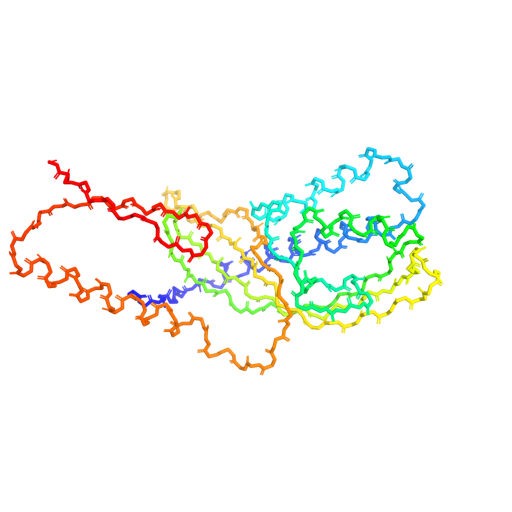50,28,35,38,35,33,39,32,38,55,42,83,52,88,94,43,82,40,77,50,72,53,24,40,60,38,34,40,70,54,62,93,66,72,94,69,77,67,67,55,66,51,48,64,56,34,52,61,48,53,53,51,52,51,51,47,49,74,68,70,75,66,90,48,73,56,76,58,80,53,70,65,84,95,47,85,76,54,85,50,82,41,78,56,131